Protein AF-A0A9J6DTE4-F1 (afdb_monomer)

InterPro domains:
  IPR036928 Amidase signature (AS) superfamily [G3DSA:3.90.1300.10] (2-189)
  IPR036928 Amidase signature (AS) superfamily [SSF75304] (14-181)
  IPR052739 Fatty-acid amide hydrolase 2 [PTHR43372] (2-180)

Mean predicted aligned error: 16.29 Å

Sequence (253 aa):
MLKLYYMDTEGSLYISRITSDVRKVVKKVTQYLKETHGLQPQPMQIPEMRFAVFTLFKVAAAKEPQPLSEMYRPGGFNTLVELFRLLVGAGRHTLAALVTCKMASLFRFRSEQEGEALVASLENARDRFEEKLGDNGVLVLPAATSAALFRNQDVLIFDSPDTVTLFNLFQAPATVCPVMRQLLELRSERRLRQQSTMAQEQAQPNYPPAQPPAANPSPVNNPTREPPIFSGLPGEDVEDSLDNYDRVGVYNN

pLDDT: mean 72.48, std 18.42, range [32.72, 94.06]

Secondary structure (DSSP, 8-state):
-PEEEE-SS-S-SS---S-HHHHHHHHHHHHHHHHHH---EEE---GGGGGHHHHHHHHHHHH--S-HHHHHSTT---HHHHHHHHHTT--SS-HHHHHHHHHHHHT--SSHHHHHHHHHHHHHHHHHHHHHH-TTEEEE--SSSSSPPPTTTTTTS---THHHHHHHHHT----------HHHHHHHHHHHHHHHHHHHHTTS--PPPPPPPPP----------PPPS--------SSTTSTTTTTSTTS--

Radius of gyration: 28.75 Å; Cα contacts (8 Å, |Δi|>4): 206; chains: 1; bounding box: 82×46×82 Å

Nearest PDB structures (foldseek):
  3a1i-assembly1_A-2  TM=5.924E-01  e=3.332E-03  Rhodococcus sp. N-771
  4ndz-assembly2_F  TM=4.777E-01  e=1.503E+00  Escherichia coli UMEA 3304-1

Organism: Rhipicephalus microplus (NCBI:txid6941)

Solvent-accessible surface area (backbone atoms only — not comparable to full-atom values): 15924 Å² total; per-residue (Å²): 127,74,42,35,32,34,35,72,66,56,72,51,90,87,71,62,75,56,36,72,65,52,34,50,50,53,52,50,52,48,50,49,43,27,74,76,68,68,34,68,71,39,85,51,87,56,76,65,35,62,44,18,57,62,51,49,39,33,51,48,35,54,74,40,92,70,58,64,39,38,78,78,33,86,89,43,66,61,56,69,61,49,49,54,29,40,76,73,71,69,37,94,64,57,70,67,58,43,52,50,37,52,50,36,63,69,42,46,62,94,43,70,67,61,30,51,52,49,50,54,52,48,50,53,52,38,50,55,49,50,64,72,42,44,100,47,42,45,78,48,63,61,84,54,33,61,76,89,69,61,93,75,45,56,80,79,48,74,77,67,61,20,59,58,40,37,35,63,74,59,69,49,94,80,84,90,75,94,85,75,68,66,78,56,56,58,54,49,51,52,48,51,51,53,50,52,53,55,54,52,65,73,65,56,78,86,73,78,84,81,79,82,82,82,90,79,84,86,84,83,89,87,82,90,80,84,82,75,88,86,85,87,77,90,84,83,83,86,72,74,76,64,73,70,61,75,71,70,77,80,82,85,130

Structure (mmCIF, N/CA/C/O backbone):
data_AF-A0A9J6DTE4-F1
#
_entry.id   AF-A0A9J6DTE4-F1
#
loop_
_atom_site.group_PDB
_atom_site.id
_atom_site.type_symbol
_atom_site.label_atom_id
_atom_site.label_alt_id
_atom_site.label_comp_id
_atom_site.label_asym_id
_atom_site.label_entity_id
_atom_site.label_seq_id
_atom_site.pdbx_PDB_ins_code
_atom_site.Cartn_x
_atom_site.Cartn_y
_atom_site.Cartn_z
_atom_site.occupancy
_atom_site.B_iso_or_equiv
_atom_site.auth_seq_id
_atom_site.auth_comp_id
_atom_site.auth_asym_id
_atom_site.auth_atom_id
_atom_site.pdbx_PDB_model_num
ATOM 1 N N . MET A 1 1 ? -4.659 -6.352 27.019 1.00 76.81 1 MET A N 1
ATOM 2 C CA . MET A 1 1 ? -5.916 -5.720 26.549 1.00 76.81 1 MET A CA 1
ATOM 3 C C . MET A 1 1 ? -5.726 -5.397 25.075 1.00 76.81 1 MET A C 1
ATOM 5 O O . MET A 1 1 ? -4.681 -4.849 24.744 1.00 76.81 1 MET A O 1
ATOM 9 N N . LEU A 1 2 ? -6.655 -5.803 24.207 1.00 88.62 2 LEU A N 1
ATOM 10 C CA . LEU A 1 2 ? -6.523 -5.649 22.753 1.00 88.62 2 LEU A CA 1
ATOM 11 C C . LEU A 1 2 ? -6.664 -4.169 22.357 1.00 88.62 2 LEU A C 1
ATOM 13 O O . LEU A 1 2 ? -7.608 -3.509 22.792 1.00 88.62 2 LEU A O 1
ATOM 17 N N . LYS A 1 3 ? -5.735 -3.647 21.554 1.00 91.19 3 LYS A N 1
ATOM 18 C CA . LYS A 1 3 ? -5.774 -2.279 21.021 1.00 91.19 3 LYS A CA 1
ATOM 19 C C . LYS A 1 3 ? -6.262 -2.322 19.578 1.00 91.19 3 LYS A C 1
ATOM 21 O O . LYS A 1 3 ? -5.693 -3.031 18.753 1.00 91.19 3 LYS A O 1
ATOM 26 N N . LEU A 1 4 ? -7.315 -1.569 19.276 1.00 93.25 4 LEU A N 1
ATOM 27 C CA . LEU A 1 4 ? -7.887 -1.503 17.937 1.00 93.25 4 LEU A CA 1
ATOM 28 C C . LEU A 1 4 ? -7.405 -0.235 17.236 1.00 93.25 4 LEU A C 1
ATOM 30 O O . LEU A 1 4 ? -7.739 0.871 17.653 1.00 93.25 4 LEU A O 1
ATOM 34 N N . TYR A 1 5 ? -6.669 -0.405 16.149 1.00 94.06 5 TYR A N 1
ATOM 35 C CA . TYR A 1 5 ? -6.273 0.662 15.246 1.00 94.06 5 TYR A CA 1
ATOM 36 C C . TYR A 1 5 ? -7.078 0.576 13.958 1.00 94.06 5 TYR A C 1
ATOM 38 O O . TYR A 1 5 ? -7.470 -0.508 13.525 1.00 94.06 5 TYR A O 1
ATOM 46 N N . TYR A 1 6 ? -7.325 1.715 13.323 1.00 92.94 6 TYR A N 1
ATOM 47 C CA . TYR A 1 6 ? -7.953 1.730 12.010 1.00 92.94 6 TYR A CA 1
ATOM 48 C C . TYR A 1 6 ? -7.369 2.799 11.101 1.00 92.94 6 TYR A C 1
ATOM 50 O O . TYR A 1 6 ? -6.890 3.837 11.560 1.00 92.94 6 TYR A O 1
ATOM 58 N N . MET A 1 7 ? -7.456 2.537 9.803 1.00 90.12 7 MET A N 1
ATOM 59 C CA . MET A 1 7 ? -7.061 3.461 8.755 1.00 90.12 7 MET A CA 1
ATOM 60 C C . MET A 1 7 ? -8.079 3.380 7.617 1.00 90.12 7 MET A C 1
ATOM 62 O O . MET A 1 7 ? -8.325 2.310 7.069 1.00 90.12 7 MET A O 1
ATOM 66 N N . ASP A 1 8 ? -8.709 4.503 7.280 1.00 83.81 8 ASP A N 1
ATOM 67 C CA . ASP A 1 8 ? -9.713 4.602 6.212 1.00 83.81 8 ASP A CA 1
ATOM 68 C C . ASP A 1 8 ? -9.165 5.268 4.939 1.00 83.81 8 ASP A C 1
ATOM 70 O O . ASP A 1 8 ? -9.829 5.278 3.902 1.00 83.81 8 ASP A O 1
ATOM 74 N N . THR A 1 9 ? -7.947 5.805 4.996 1.00 78.50 9 THR A N 1
ATOM 75 C CA . THR A 1 9 ? -7.284 6.476 3.879 1.00 78.50 9 THR A CA 1
ATOM 76 C C . THR A 1 9 ? -5.833 6.029 3.763 1.00 78.50 9 THR A C 1
ATOM 78 O O . THR A 1 9 ? -5.156 5.804 4.758 1.00 78.50 9 THR A O 1
ATOM 81 N N . GLU A 1 10 ? -5.320 5.949 2.539 1.00 71.56 10 GLU A N 1
ATOM 82 C CA . GLU A 1 10 ? -3.899 5.677 2.275 1.00 71.56 10 GLU A CA 1
ATOM 83 C C . GLU A 1 10 ? -2.986 6.868 2.633 1.00 71.56 10 GLU A C 1
ATOM 85 O O . GLU A 1 10 ? -1.769 6.770 2.532 1.00 71.56 10 GLU A O 1
ATOM 90 N N . GLY A 1 11 ? -3.566 8.008 3.034 1.00 68.50 11 GLY A N 1
ATOM 91 C CA . GLY A 1 11 ? -2.860 9.255 3.328 1.00 68.50 11 GLY A CA 1
ATOM 92 C C . GLY A 1 11 ? -2.652 10.174 2.117 1.00 68.50 11 GLY A C 1
ATOM 93 O O . GLY A 1 11 ? -2.020 11.217 2.263 1.00 68.50 11 GLY A O 1
ATOM 94 N N . SER A 1 12 ? -3.159 9.828 0.927 1.00 64.56 12 SER A N 1
ATOM 95 C CA . SER A 1 12 ? -3.101 10.688 -0.269 1.00 64.56 12 SER A CA 1
ATOM 96 C C . SER A 1 12 ? -3.996 11.928 -0.117 1.00 64.56 12 SER A C 1
ATOM 98 O O . SER A 1 12 ? -5.198 11.800 0.102 1.00 64.56 12 SER A O 1
ATOM 100 N N . LEU A 1 13 ? -3.410 13.128 -0.244 1.00 51.25 13 LEU A N 1
ATOM 101 C CA . LEU A 1 13 ? -4.120 14.413 -0.094 1.00 51.25 13 LEU A CA 1
ATOM 102 C C . LEU A 1 13 ? -4.861 14.867 -1.362 1.00 51.25 13 LEU A C 1
ATOM 104 O O . LEU A 1 13 ? -5.839 15.596 -1.256 1.00 51.25 13 LEU A O 1
ATOM 108 N N . TYR A 1 14 ? -4.396 14.464 -2.548 1.00 50.31 14 TYR A N 1
ATOM 109 C CA . TYR A 1 14 ? -4.871 15.029 -3.820 1.00 50.31 14 TYR A CA 1
ATOM 110 C C . TYR A 1 14 ? -5.741 14.064 -4.624 1.00 50.31 14 TYR A C 1
ATOM 112 O O . TYR A 1 14 ? -6.696 14.478 -5.269 1.00 50.31 14 TYR A O 1
ATOM 120 N N . ILE A 1 15 ? -5.420 12.770 -4.592 1.00 56.34 15 ILE A N 1
ATOM 121 C CA . ILE A 1 15 ? -6.150 11.737 -5.328 1.00 56.34 15 ILE A CA 1
ATOM 122 C C . ILE A 1 15 ? -6.178 10.515 -4.420 1.00 56.34 15 ILE A C 1
ATOM 124 O O . ILE A 1 15 ? -5.258 9.698 -4.464 1.00 56.34 15 ILE A O 1
ATOM 128 N N . SER A 1 16 ? -7.175 10.427 -3.537 1.00 63.59 16 SER A N 1
ATOM 129 C CA . SER A 1 16 ? -7.423 9.168 -2.837 1.00 63.59 16 SER A CA 1
ATOM 130 C C . SER A 1 16 ? -8.268 8.273 -3.731 1.00 63.59 16 SER A C 1
ATOM 132 O O . SER A 1 16 ? -9.372 8.659 -4.115 1.00 63.59 16 SER A O 1
ATOM 134 N N . ARG A 1 17 ? -7.752 7.087 -4.067 1.00 72.38 17 ARG A N 1
ATOM 135 C CA . ARG A 1 17 ? -8.486 6.127 -4.915 1.00 72.38 17 ARG A CA 1
ATOM 136 C C . ARG A 1 17 ? -9.517 5.323 -4.135 1.00 72.38 17 ARG A C 1
ATOM 138 O O . ARG A 1 17 ? -10.404 4.714 -4.724 1.00 72.38 17 ARG A O 1
ATOM 145 N N . ILE A 1 18 ? -9.439 5.368 -2.805 1.00 80.81 18 ILE A N 1
ATOM 146 C CA . ILE A 1 18 ? -10.397 4.702 -1.930 1.00 80.81 18 ILE A CA 1
ATOM 147 C C . ILE A 1 18 ? -11.772 5.345 -2.129 1.00 80.81 18 ILE A C 1
ATOM 149 O O . ILE A 1 18 ? -11.953 6.558 -2.001 1.00 80.81 18 ILE A O 1
ATOM 153 N N . THR A 1 19 ? -12.765 4.525 -2.443 1.00 82.06 19 THR A N 1
ATOM 154 C CA . THR A 1 19 ? -14.152 4.961 -2.608 1.00 82.06 19 THR A CA 1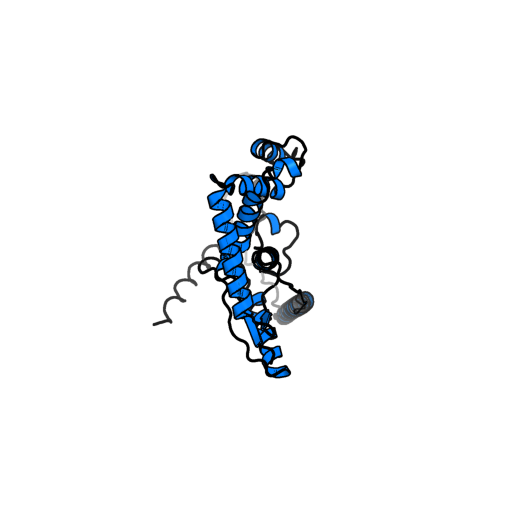
ATOM 155 C C . THR A 1 19 ? -14.783 5.313 -1.258 1.00 82.06 19 THR A C 1
ATOM 157 O O . THR A 1 19 ? -14.407 4.799 -0.199 1.00 82.06 19 THR A O 1
ATOM 160 N N . SER A 1 20 ? -15.765 6.218 -1.267 1.00 82.62 20 SER A N 1
ATOM 161 C CA . SER A 1 20 ? -16.468 6.620 -0.041 1.00 82.62 20 SER A CA 1
ATOM 162 C C . SER A 1 20 ? -17.194 5.447 0.623 1.00 82.62 20 SER A C 1
ATOM 164 O O . SER A 1 20 ? -17.286 5.406 1.848 1.00 82.62 20 SER A O 1
ATOM 166 N N . ASP A 1 21 ? -17.642 4.469 -0.159 1.00 83.25 21 ASP A N 1
ATOM 167 C CA . ASP A 1 21 ? -18.316 3.276 0.347 1.00 83.25 21 ASP A CA 1
ATOM 168 C C . ASP A 1 21 ? -17.366 2.363 1.116 1.00 83.25 21 ASP A C 1
ATOM 170 O O . ASP A 1 21 ? -17.689 1.942 2.226 1.00 83.25 21 ASP A O 1
ATOM 174 N N . VAL A 1 22 ? -16.152 2.147 0.605 1.00 85.88 22 VAL A N 1
ATOM 175 C CA . VAL A 1 22 ? -15.115 1.398 1.326 1.00 85.88 22 VAL A CA 1
ATOM 176 C C . VAL A 1 22 ? -14.766 2.088 2.651 1.00 85.88 22 VAL A C 1
ATOM 178 O O . VAL A 1 22 ? -14.705 1.428 3.691 1.00 85.88 22 VAL A O 1
ATOM 181 N N . ARG A 1 23 ? -14.647 3.425 2.666 1.00 88.12 23 ARG A N 1
ATOM 182 C CA . ARG A 1 23 ? -14.445 4.189 3.914 1.00 88.12 23 ARG A CA 1
ATOM 183 C C . ARG A 1 23 ? -15.576 3.984 4.920 1.00 88.12 23 ARG A C 1
ATOM 185 O O . ARG A 1 23 ? -15.318 3.796 6.109 1.00 88.12 23 ARG A O 1
ATOM 192 N N . LYS A 1 24 ? -16.832 4.014 4.463 1.00 88.19 24 LYS A N 1
ATOM 193 C CA . LYS A 1 24 ? -18.005 3.777 5.322 1.00 88.19 24 LYS A CA 1
ATOM 194 C C . LYS A 1 24 ? -17.985 2.370 5.914 1.00 88.19 24 LYS A C 1
ATOM 196 O O . LYS A 1 24 ? -18.310 2.210 7.087 1.00 88.19 24 LYS A O 1
ATOM 201 N N . VAL A 1 25 ? -17.580 1.365 5.138 1.00 88.50 25 VAL A N 1
ATOM 202 C CA . VAL A 1 25 ? -17.477 -0.023 5.612 1.00 88.50 25 VAL A CA 1
ATOM 203 C C . VAL A 1 25 ? -16.439 -0.151 6.721 1.00 88.50 25 VAL A C 1
ATOM 205 O O . VAL A 1 25 ? -16.760 -0.707 7.768 1.00 88.50 25 VAL A O 1
ATOM 208 N N . VAL A 1 26 ? -15.239 0.414 6.546 1.00 90.56 26 VAL A N 1
ATOM 209 C CA . VAL A 1 26 ? -14.200 0.403 7.593 1.00 90.56 26 VAL A CA 1
ATOM 210 C C . VAL A 1 26 ? -14.729 1.041 8.880 1.00 90.56 26 VAL A C 1
ATOM 212 O O . VAL A 1 26 ? -14.620 0.444 9.948 1.00 90.56 26 VAL A O 1
ATOM 215 N N . LYS A 1 27 ? -15.396 2.198 8.776 1.00 90.88 27 LYS A N 1
ATOM 216 C CA . LYS A 1 27 ? -16.024 2.875 9.926 1.00 90.88 27 LYS A CA 1
ATOM 217 C C . LYS A 1 27 ? -17.131 2.045 10.580 1.00 90.88 27 LYS A C 1
ATOM 219 O O . LYS A 1 27 ? -17.249 2.030 11.800 1.00 90.88 27 LYS A O 1
ATOM 224 N N . LYS A 1 28 ?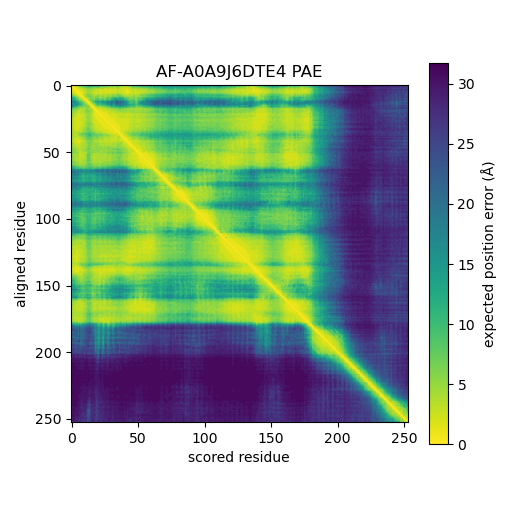 -17.936 1.329 9.792 1.00 91.00 28 LYS A N 1
ATOM 225 C CA . LYS A 1 28 ? -18.989 0.443 10.309 1.00 91.00 28 LYS A CA 1
ATOM 226 C C . LYS A 1 28 ? -18.398 -0.731 11.092 1.00 91.00 28 LYS A C 1
ATOM 228 O O . LYS A 1 28 ? -18.909 -1.072 12.153 1.00 91.00 28 LYS A O 1
ATOM 233 N N . VAL A 1 29 ? -17.313 -1.324 10.593 1.00 91.44 29 VAL A N 1
ATOM 234 C CA . VAL A 1 29 ? -16.608 -2.426 11.265 1.00 91.44 29 VAL A CA 1
ATOM 235 C C . VAL A 1 29 ? -15.985 -1.953 12.577 1.00 91.44 29 VAL A C 1
ATOM 237 O O . VAL A 1 29 ? -16.154 -2.607 13.603 1.00 91.44 29 VAL A O 1
ATOM 240 N N . THR A 1 30 ? -15.307 -0.805 12.578 1.00 92.56 30 THR A N 1
ATOM 241 C CA . THR A 1 30 ? -14.678 -0.276 13.798 1.00 92.56 30 THR A CA 1
ATOM 242 C C . THR A 1 30 ? -15.711 0.123 14.846 1.00 92.56 30 THR A C 1
ATOM 244 O O . THR A 1 30 ? -15.508 -0.150 16.029 1.00 92.56 30 THR A O 1
ATOM 247 N N . GLN A 1 31 ? -16.847 0.685 14.424 1.00 92.12 31 GLN A N 1
ATOM 248 C CA . GLN A 1 31 ? -17.969 0.981 15.312 1.00 92.12 31 GLN A CA 1
ATOM 249 C C . GLN A 1 31 ? -18.574 -0.297 15.911 1.00 92.12 31 GLN A C 1
ATOM 251 O O . GLN A 1 31 ? -18.783 -0.364 17.120 1.00 92.12 31 GLN A O 1
ATOM 256 N N . TYR A 1 32 ? -18.778 -1.338 15.101 1.00 92.06 32 TYR A N 1
ATOM 257 C CA . TYR A 1 32 ? -19.285 -2.626 15.579 1.00 92.06 32 TYR A CA 1
ATOM 258 C C . TYR A 1 32 ? -18.360 -3.267 16.625 1.00 92.06 32 TYR A C 1
ATOM 260 O O . TYR A 1 32 ? -18.826 -3.761 17.652 1.00 92.06 32 TYR A O 1
ATOM 268 N N . LEU A 1 33 ? -17.042 -3.223 16.399 1.00 91.25 33 LEU A N 1
ATOM 269 C CA . LEU A 1 33 ? -16.050 -3.728 17.353 1.00 91.25 33 LEU A CA 1
ATOM 270 C C . LEU A 1 33 ? -16.035 -2.919 18.658 1.00 91.25 33 LEU A C 1
ATOM 272 O O . LEU A 1 33 ? -15.852 -3.492 19.734 1.00 91.25 33 LEU A O 1
ATOM 276 N N . LYS A 1 34 ? -16.272 -1.606 18.577 1.00 92.44 34 LYS A N 1
ATOM 277 C CA . LYS A 1 34 ? -16.406 -0.738 19.749 1.00 92.44 34 LYS A CA 1
ATOM 278 C C . LYS A 1 34 ? -17.634 -1.085 20.583 1.00 92.44 34 LYS A C 1
ATOM 280 O O . LYS A 1 34 ? -17.518 -1.218 21.796 1.00 92.44 34 LYS A O 1
ATOM 285 N N . GLU A 1 35 ? -18.790 -1.241 19.948 1.00 93.19 35 GLU A N 1
ATOM 286 C CA . GLU A 1 35 ? -20.058 -1.522 20.632 1.00 93.19 35 GLU A CA 1
ATOM 287 C C . GLU A 1 35 ? -20.108 -2.942 21.207 1.00 93.19 35 GLU A C 1
ATOM 289 O O . GLU A 1 35 ? -20.549 -3.137 22.335 1.00 93.19 35 GLU A O 1
ATOM 294 N N . THR A 1 36 ? -19.616 -3.930 20.456 1.00 92.38 36 THR A N 1
ATOM 295 C CA . THR A 1 36 ? -19.733 -5.351 20.824 1.00 92.38 36 THR A CA 1
ATOM 296 C C . THR A 1 36 ? -18.651 -5.793 21.807 1.00 92.38 36 THR A C 1
ATOM 298 O O . THR A 1 36 ? -18.916 -6.587 22.707 1.00 92.38 36 THR A O 1
ATOM 301 N N . HIS A 1 37 ? -17.422 -5.294 21.642 1.00 89.75 37 HIS A N 1
ATOM 302 C CA . HIS A 1 37 ? -16.260 -5.744 22.416 1.00 89.75 37 HIS A CA 1
ATOM 303 C C . HIS A 1 37 ? -15.655 -4.653 23.310 1.00 89.75 37 HIS A C 1
ATOM 305 O O . HIS A 1 37 ? -14.657 -4.906 23.982 1.00 89.75 37 HIS A O 1
ATOM 311 N N . GLY A 1 38 ? -16.218 -3.439 23.322 1.00 88.75 38 GLY A N 1
ATOM 312 C CA . GLY A 1 38 ? -15.712 -2.326 24.133 1.00 88.75 38 GLY A CA 1
ATOM 313 C C . GLY A 1 38 ? -14.338 -1.804 23.696 1.00 88.75 38 GLY A C 1
ATOM 314 O O . GLY A 1 38 ? -13.687 -1.080 24.450 1.00 88.75 38 GLY A O 1
ATOM 315 N N . LEU A 1 39 ? -13.866 -2.178 22.502 1.00 90.75 39 LEU A N 1
ATOM 316 C CA . LEU A 1 39 ? -12.556 -1.778 21.990 1.00 90.75 39 LEU A CA 1
ATOM 317 C C . LEU A 1 39 ? -12.599 -0.317 21.551 1.00 90.75 39 LEU A C 1
ATOM 319 O O . LEU A 1 39 ? -13.426 0.054 20.726 1.00 90.75 39 LEU A O 1
ATOM 323 N N . GLN A 1 40 ? -11.696 0.520 22.059 1.00 90.19 40 GLN A N 1
ATOM 324 C CA . GLN A 1 40 ? -11.616 1.914 21.621 1.00 90.19 40 GLN A CA 1
ATOM 325 C C . GLN A 1 40 ? -10.817 2.007 20.312 1.00 90.19 40 GLN A C 1
ATOM 327 O O . GLN A 1 40 ? -9.613 1.744 20.336 1.00 90.19 40 GLN A O 1
ATOM 332 N N . PRO A 1 41 ? -11.448 2.366 19.176 1.00 91.69 41 PRO A N 1
ATOM 333 C CA . PRO A 1 41 ? -10.760 2.464 17.898 1.00 91.69 41 PRO A CA 1
ATOM 334 C C . PRO A 1 41 ? -9.883 3.720 17.860 1.00 91.69 41 PRO A C 1
ATOM 336 O O . PRO A 1 41 ? -10.366 4.833 18.068 1.00 91.69 41 PRO A O 1
ATOM 339 N N . GLN A 1 42 ? -8.600 3.550 17.552 1.00 91.94 42 GLN A N 1
ATOM 340 C CA . GLN A 1 42 ? -7.637 4.640 17.414 1.00 91.94 42 GLN A CA 1
ATOM 341 C C . GLN A 1 42 ? -7.243 4.830 15.942 1.00 91.94 42 GLN A C 1
ATOM 343 O O . GLN A 1 42 ? -6.831 3.865 15.294 1.00 91.94 42 GLN A O 1
ATOM 348 N N . PRO A 1 43 ? -7.347 6.048 15.383 1.00 90.81 43 PRO A N 1
ATOM 349 C CA . PRO A 1 43 ? -6.888 6.297 14.025 1.00 90.81 43 PRO A CA 1
ATOM 350 C C . PRO A 1 43 ? -5.364 6.153 13.953 1.00 90.81 43 PRO A C 1
ATOM 352 O O . PRO A 1 43 ? -4.627 6.711 14.768 1.00 90.81 43 PRO A O 1
ATOM 355 N N . MET A 1 44 ? -4.884 5.417 12.957 1.00 89.88 44 MET A N 1
ATOM 356 C CA . MET A 1 44 ? -3.464 5.229 12.686 1.00 89.88 44 MET A CA 1
ATOM 357 C C . MET A 1 44 ? -3.171 5.651 11.254 1.00 89.88 44 MET A C 1
ATOM 359 O O . MET A 1 44 ? -3.841 5.217 10.327 1.00 89.88 44 MET A O 1
ATOM 363 N N . GLN A 1 45 ? -2.159 6.497 11.082 1.00 87.56 45 GLN A N 1
ATOM 364 C CA . GLN A 1 45 ? -1.625 6.841 9.770 1.00 87.56 45 GLN A CA 1
ATOM 365 C C . GLN A 1 45 ? -0.256 6.200 9.596 1.00 87.56 45 GLN A C 1
ATOM 367 O O . GLN A 1 45 ? 0.552 6.200 10.533 1.00 87.56 45 GLN A O 1
ATOM 372 N N . ILE A 1 46 ? -0.024 5.678 8.395 1.00 87.00 46 ILE A N 1
ATOM 373 C CA . ILE A 1 46 ? 1.243 5.091 7.970 1.00 87.00 46 ILE A CA 1
ATOM 374 C C . ILE A 1 46 ? 1.641 5.811 6.678 1.00 87.00 46 ILE A C 1
ATOM 376 O O . ILE A 1 46 ? 1.085 5.508 5.622 1.00 87.00 46 ILE A O 1
ATOM 380 N N . PRO A 1 47 ? 2.524 6.822 6.739 1.00 84.75 47 PRO A N 1
ATOM 381 C CA . PRO A 1 47 ? 2.849 7.642 5.572 1.00 84.75 47 PRO A CA 1
ATOM 382 C C . PRO A 1 47 ? 3.479 6.833 4.430 1.00 84.75 47 PRO A C 1
ATOM 384 O O . PRO A 1 47 ? 3.296 7.178 3.263 1.00 84.75 47 PRO A O 1
ATOM 387 N N . GLU A 1 48 ? 4.158 5.732 4.753 1.00 85.69 48 GLU A N 1
ATOM 388 C CA . GLU A 1 48 ? 4.776 4.809 3.800 1.00 85.69 48 GLU A CA 1
ATOM 389 C C . GLU A 1 48 ? 3.743 4.109 2.899 1.00 85.69 48 GLU A C 1
ATOM 391 O O . GLU A 1 48 ? 4.076 3.691 1.790 1.00 85.69 48 GLU A O 1
ATOM 396 N N . MET A 1 49 ? 2.472 4.066 3.321 1.00 85.06 49 MET A N 1
ATOM 397 C CA . MET A 1 49 ? 1.367 3.509 2.539 1.00 85.06 49 MET A CA 1
ATOM 398 C C . MET A 1 49 ? 1.180 4.228 1.198 1.00 85.06 49 MET A C 1
ATOM 400 O O . MET A 1 49 ? 0.909 3.591 0.189 1.00 85.06 49 MET A O 1
ATOM 404 N N . ARG A 1 50 ? 1.392 5.550 1.159 1.00 82.38 50 ARG A N 1
ATOM 405 C CA . ARG A 1 50 ? 1.148 6.396 -0.028 1.00 82.38 50 ARG A CA 1
ATOM 406 C C . ARG A 1 50 ? 1.997 6.029 -1.240 1.00 82.38 50 ARG A C 1
ATOM 408 O O . ARG A 1 50 ? 1.663 6.405 -2.359 1.00 82.38 50 ARG A O 1
ATOM 415 N N . PHE A 1 51 ? 3.137 5.393 -0.999 1.00 82.19 51 PHE A N 1
ATOM 416 C CA . PHE A 1 51 ? 4.113 5.060 -2.027 1.00 82.19 51 PHE A CA 1
ATOM 417 C C . PHE A 1 51 ? 4.484 3.579 -1.978 1.00 82.19 51 PHE A C 1
ATOM 419 O O . PHE A 1 51 ? 5.530 3.208 -2.503 1.00 82.19 51 PHE A O 1
ATOM 426 N N . ALA A 1 52 ? 3.656 2.732 -1.359 1.00 86.50 52 ALA A N 1
ATOM 427 C CA . ALA A 1 52 ? 3.980 1.333 -1.112 1.00 86.50 52 ALA A CA 1
ATOM 428 C C . ALA A 1 52 ? 4.315 0.579 -2.408 1.00 86.50 52 ALA A C 1
ATOM 430 O O . ALA A 1 52 ? 5.348 -0.088 -2.471 1.00 86.50 52 ALA A O 1
ATOM 431 N N . VAL A 1 53 ? 3.528 0.751 -3.477 1.00 84.19 53 VAL A N 1
ATOM 432 C CA . VAL A 1 53 ? 3.813 0.134 -4.787 1.00 84.19 53 VAL A CA 1
ATOM 433 C C . VAL A 1 53 ? 5.129 0.623 -5.394 1.00 84.19 53 VAL A C 1
ATOM 435 O O . VAL A 1 53 ? 5.906 -0.173 -5.922 1.00 84.19 53 VAL A O 1
ATOM 438 N N . PHE A 1 54 ? 5.430 1.917 -5.293 1.00 84.06 54 PHE A N 1
ATOM 439 C CA . PHE A 1 54 ? 6.698 2.457 -5.789 1.00 84.06 54 PHE A CA 1
ATOM 440 C C . PHE A 1 54 ? 7.892 1.954 -4.975 1.00 84.06 54 PHE A C 1
ATOM 442 O O . PHE A 1 54 ? 8.922 1.590 -5.543 1.00 84.06 54 PHE A O 1
ATOM 449 N N . THR A 1 55 ? 7.744 1.892 -3.653 1.00 86.44 55 THR A N 1
ATOM 450 C CA . THR A 1 55 ? 8.741 1.327 -2.745 1.00 86.44 55 THR A CA 1
ATOM 451 C C . THR A 1 55 ? 8.973 -0.148 -3.048 1.00 86.44 55 THR A C 1
ATOM 453 O O . THR A 1 55 ? 10.124 -0.569 -3.075 1.00 86.44 55 THR A O 1
ATOM 456 N N . LEU A 1 56 ? 7.931 -0.916 -3.385 1.00 87.19 56 LEU A N 1
ATOM 457 C CA . LEU A 1 56 ? 8.075 -2.309 -3.808 1.00 87.19 56 LEU A CA 1
ATOM 458 C C . LEU A 1 56 ? 8.942 -2.445 -5.055 1.00 87.19 56 LEU A C 1
ATOM 460 O O . LEU A 1 56 ? 9.884 -3.234 -5.047 1.00 87.19 56 LEU A O 1
ATOM 464 N N . PHE A 1 57 ? 8.676 -1.660 -6.100 1.00 83.88 57 PHE A N 1
ATOM 465 C CA . PHE A 1 57 ? 9.502 -1.704 -7.309 1.00 83.88 57 PHE A CA 1
ATOM 466 C C . PHE A 1 57 ? 10.951 -1.310 -7.042 1.00 83.88 57 PHE A C 1
ATOM 468 O O . PHE A 1 57 ? 11.860 -1.929 -7.591 1.00 83.88 57 PHE A O 1
ATOM 475 N N . LYS A 1 58 ? 11.177 -0.319 -6.178 1.00 84.75 58 LYS A N 1
ATOM 476 C CA . LYS A 1 58 ? 12.527 0.078 -5.782 1.00 84.75 58 LYS A CA 1
ATOM 477 C C . LYS A 1 58 ? 13.234 -1.012 -4.975 1.00 84.75 58 LYS A C 1
ATOM 479 O O . LYS A 1 58 ? 14.367 -1.346 -5.287 1.00 84.75 58 LYS A O 1
ATOM 484 N N . VAL A 1 59 ? 12.578 -1.614 -3.985 1.00 85.81 59 VAL A N 1
ATOM 485 C CA . VAL A 1 59 ? 13.160 -2.708 -3.187 1.00 85.81 59 VAL A CA 1
ATOM 486 C C . VAL A 1 59 ? 13.465 -3.922 -4.062 1.00 85.81 59 VAL A C 1
ATOM 488 O O . VAL A 1 59 ? 14.540 -4.501 -3.928 1.00 85.81 59 VAL A O 1
ATOM 491 N N . ALA A 1 60 ? 12.573 -4.272 -4.992 1.00 82.69 60 ALA A N 1
ATOM 492 C CA . ALA A 1 60 ? 12.835 -5.317 -5.978 1.00 82.69 60 ALA A CA 1
ATOM 493 C C . ALA A 1 60 ? 14.064 -4.973 -6.833 1.00 82.69 60 ALA A C 1
ATOM 495 O O . ALA A 1 60 ? 14.955 -5.799 -6.976 1.00 82.69 60 ALA A O 1
ATOM 496 N N . ALA A 1 61 ? 14.176 -3.731 -7.314 1.00 80.88 61 ALA A N 1
ATOM 497 C CA . ALA A 1 61 ? 15.330 -3.281 -8.091 1.00 80.88 61 ALA A CA 1
ATOM 498 C C . ALA A 1 61 ? 16.648 -3.220 -7.291 1.00 80.88 61 ALA A C 1
ATOM 500 O O . ALA A 1 61 ? 17.713 -3.295 -7.897 1.00 80.88 61 ALA A O 1
ATOM 501 N N . ALA A 1 62 ? 16.593 -3.065 -5.963 1.00 80.88 62 ALA A N 1
ATOM 502 C CA . ALA A 1 62 ? 17.768 -3.126 -5.090 1.00 80.88 62 ALA A CA 1
ATOM 503 C C . ALA A 1 62 ? 18.202 -4.568 -4.787 1.00 80.88 62 ALA A C 1
ATOM 505 O O . ALA A 1 62 ? 19.394 -4.842 -4.719 1.00 80.88 62 ALA A O 1
ATOM 506 N N . LYS A 1 63 ? 17.244 -5.484 -4.586 1.00 76.00 63 LYS A N 1
ATOM 5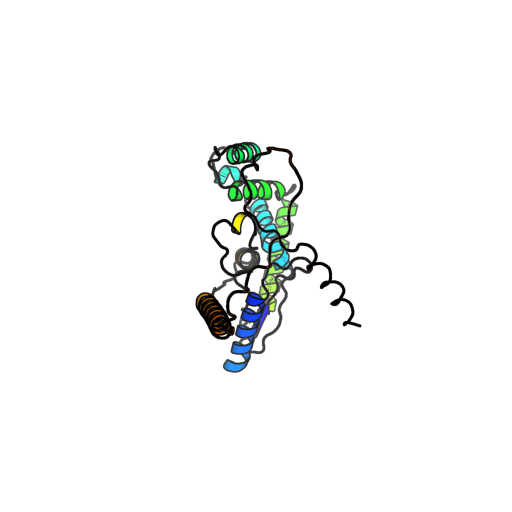07 C CA . LYS A 1 63 ? 17.520 -6.879 -4.204 1.00 76.00 63 LYS A CA 1
ATOM 508 C C . LYS A 1 63 ? 17.780 -7.795 -5.399 1.00 76.00 63 LYS A C 1
ATOM 510 O O . LYS A 1 63 ? 18.494 -8.784 -5.254 1.00 76.00 63 LYS A O 1
ATOM 515 N N . GLU A 1 64 ? 17.207 -7.493 -6.562 1.00 73.81 64 GLU A N 1
ATOM 516 C CA . GLU A 1 64 ? 17.337 -8.316 -7.762 1.00 73.81 64 GLU A CA 1
ATOM 517 C C . GLU A 1 64 ? 18.274 -7.667 -8.791 1.00 73.81 64 GLU A C 1
ATOM 519 O O . GLU A 1 64 ? 17.954 -6.624 -9.370 1.00 73.81 64 GLU A O 1
ATOM 524 N N . PRO A 1 65 ? 19.429 -8.289 -9.0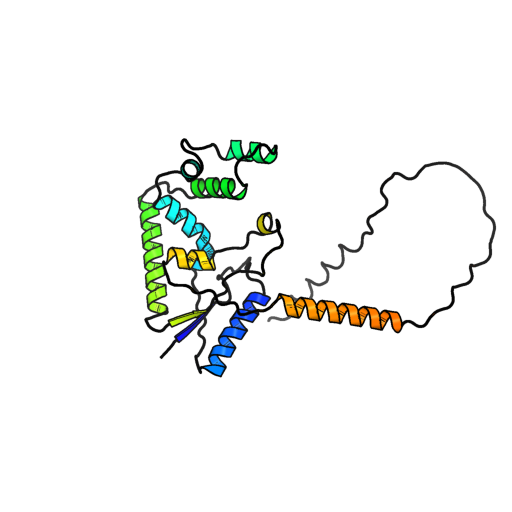90 1.00 64.88 65 PRO A N 1
ATOM 525 C CA . PRO A 1 65 ? 20.356 -7.749 -10.079 1.00 64.88 65 PRO A CA 1
ATOM 526 C C . PRO A 1 65 ? 19.817 -7.896 -11.510 1.00 64.88 65 PRO A C 1
ATOM 528 O O . PRO A 1 65 ? 20.116 -7.063 -12.376 1.00 64.88 65 PRO A O 1
ATOM 531 N N . GLN A 1 66 ? 18.993 -8.916 -11.767 1.00 70.81 66 GLN A N 1
ATOM 532 C CA . GLN A 1 66 ? 18.456 -9.203 -13.094 1.00 70.81 66 GLN A CA 1
ATOM 533 C C . GLN A 1 66 ? 17.311 -8.250 -13.463 1.00 70.81 66 GLN A C 1
ATOM 535 O 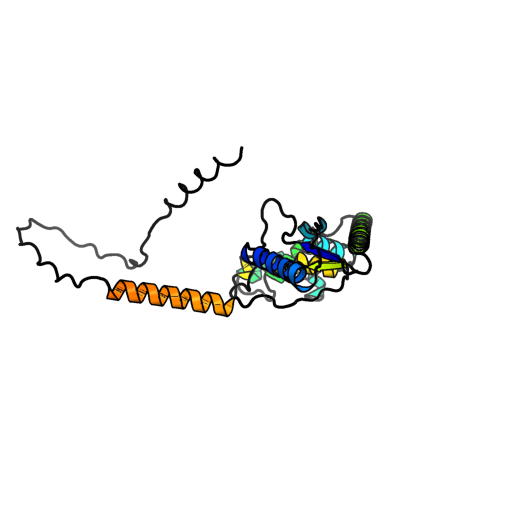O . GLN A 1 66 ? 16.477 -7.905 -12.627 1.00 70.81 66 GLN A O 1
ATOM 540 N N . PRO A 1 67 ? 17.248 -7.773 -14.714 1.00 71.44 67 PRO A N 1
ATOM 541 C CA . PRO A 1 67 ? 16.106 -7.002 -15.177 1.00 71.44 67 PRO A CA 1
ATOM 542 C C . PRO A 1 67 ? 14.865 -7.902 -15.268 1.00 71.44 67 PRO A C 1
ATOM 544 O O . PRO A 1 67 ? 14.940 -9.027 -15.755 1.00 71.44 67 PRO A O 1
ATOM 547 N N . LEU A 1 68 ? 13.690 -7.379 -14.895 1.00 74.50 68 LEU A N 1
ATOM 548 C CA . LEU A 1 68 ? 12.426 -8.131 -14.975 1.00 74.50 68 LEU A CA 1
ATOM 549 C C . LEU A 1 68 ? 12.165 -8.735 -16.367 1.00 74.50 68 LEU A C 1
ATOM 551 O O . LEU A 1 68 ? 11.497 -9.756 -16.482 1.00 74.50 68 LEU A O 1
ATOM 555 N N . SER A 1 69 ? 12.680 -8.126 -17.440 1.00 73.69 69 SER A N 1
ATOM 556 C CA . SER A 1 69 ? 12.557 -8.657 -18.803 1.00 73.69 69 SER A CA 1
ATOM 557 C C . SER A 1 69 ? 13.225 -10.025 -18.984 1.00 73.69 69 SER A C 1
ATOM 559 O O . SER A 1 69 ? 12.727 -10.828 -19.771 1.00 73.69 69 SER A O 1
ATOM 561 N N . GLU A 1 70 ? 14.305 -10.310 -18.253 1.00 78.31 70 GLU A N 1
ATOM 562 C CA . GLU A 1 70 ? 14.977 -11.615 -18.265 1.00 78.31 70 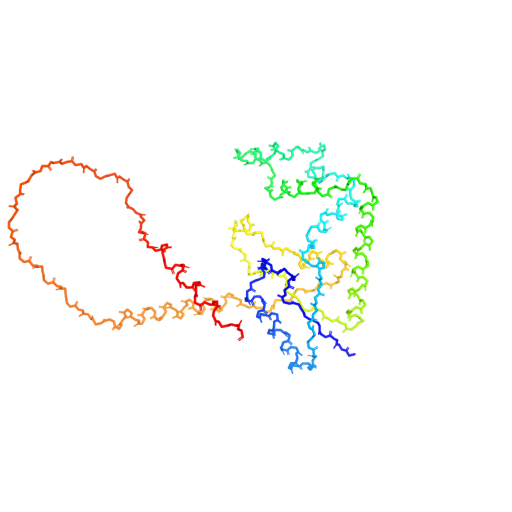GLU A CA 1
ATOM 563 C C . GLU A 1 70 ? 14.175 -12.685 -17.517 1.00 78.31 70 GLU A C 1
ATOM 565 O O . GLU A 1 70 ? 14.176 -13.843 -17.931 1.00 78.31 70 GLU A O 1
ATOM 570 N N . MET A 1 71 ? 13.403 -12.300 -16.493 1.00 74.88 71 MET A N 1
ATOM 571 C CA . MET A 1 71 ? 12.490 -13.222 -15.803 1.00 74.88 71 MET A CA 1
ATOM 572 C C . MET A 1 71 ? 11.345 -13.690 -16.708 1.00 74.88 71 MET A C 1
ATOM 574 O O . MET A 1 71 ? 10.925 -14.843 -16.645 1.00 74.88 71 MET A O 1
ATOM 578 N N . TYR A 1 72 ? 10.832 -12.806 -17.566 1.00 75.56 72 TYR A N 1
ATOM 579 C CA . TYR A 1 72 ? 9.753 -13.137 -18.504 1.00 75.56 72 TYR A CA 1
ATOM 580 C C . TYR A 1 72 ? 10.241 -13.890 -19.747 1.00 75.56 72 TYR A C 1
ATOM 582 O O . TYR A 1 72 ? 9.463 -14.613 -20.375 1.00 75.56 72 TYR A O 1
ATOM 590 N N . ARG A 1 73 ? 11.504 -13.700 -20.144 1.00 76.69 73 ARG A N 1
ATOM 591 C CA . ARG A 1 73 ? 12.109 -14.394 -21.281 1.00 76.69 73 ARG A CA 1
ATOM 592 C C . ARG A 1 73 ? 13.621 -14.540 -21.074 1.00 76.69 73 ARG A C 1
ATOM 594 O O . ARG A 1 73 ? 14.302 -13.518 -20.999 1.00 76.69 73 ARG A O 1
ATOM 601 N N . PRO A 1 74 ? 14.169 -15.768 -21.117 1.00 72.50 74 PRO A N 1
ATOM 602 C CA . PRO A 1 74 ? 15.615 -15.978 -21.112 1.00 72.50 74 PRO A CA 1
ATOM 603 C C . PRO A 1 74 ? 16.280 -15.209 -22.265 1.00 72.50 74 PRO A C 1
ATOM 605 O O . PRO A 1 74 ? 15.870 -15.356 -23.418 1.00 72.50 74 PRO A O 1
ATOM 608 N N . GLY A 1 75 ? 17.274 -14.372 -21.956 1.00 71.81 75 GLY A N 1
ATOM 609 C CA . GLY A 1 75 ? 17.925 -13.466 -22.918 1.00 71.81 75 GLY A CA 1
ATOM 610 C C . GLY A 1 75 ? 17.293 -12.071 -23.023 1.00 71.81 75 GLY A C 1
ATOM 611 O O . GLY A 1 75 ? 17.772 -11.240 -23.794 1.00 71.81 75 GLY A O 1
ATOM 612 N N . GLY A 1 76 ? 16.242 -11.803 -22.244 1.00 75.62 76 GLY A N 1
ATOM 613 C CA . GLY A 1 76 ? 15.575 -10.510 -22.175 1.00 75.62 76 GLY A CA 1
ATOM 614 C C . GLY A 1 76 ? 14.808 -10.147 -23.449 1.00 75.62 76 GLY A C 1
ATOM 615 O O . GLY A 1 76 ? 14.790 -10.855 -24.458 1.00 75.62 76 GLY A O 1
ATOM 616 N N . PHE A 1 77 ? 14.122 -9.010 -23.407 1.00 79.62 77 PHE A N 1
ATOM 617 C CA . PHE A 1 77 ? 13.518 -8.399 -24.586 1.00 79.62 77 PHE A CA 1
ATOM 618 C C . PHE A 1 77 ? 13.515 -6.882 -24.445 1.00 79.62 77 PHE A C 1
ATOM 620 O O . PHE A 1 77 ? 13.527 -6.336 -23.340 1.00 79.62 77 PHE A O 1
ATOM 627 N N . ASN A 1 78 ? 13.469 -6.191 -25.583 1.00 80.31 78 ASN A N 1
ATOM 628 C CA . ASN A 1 78 ? 13.320 -4.745 -25.591 1.00 80.31 78 ASN A CA 1
ATOM 629 C C . ASN A 1 78 ? 11.843 -4.381 -25.395 1.00 80.31 78 ASN A C 1
ATOM 631 O O . ASN A 1 78 ? 11.011 -4.616 -26.275 1.00 80.31 78 ASN A O 1
ATOM 635 N N . THR A 1 79 ? 11.526 -3.791 -24.243 1.00 80.94 79 THR A N 1
ATOM 636 C CA . THR A 1 79 ? 10.159 -3.422 -23.858 1.00 80.94 79 THR A CA 1
ATOM 637 C C . THR A 1 79 ? 9.481 -2.510 -24.878 1.00 80.94 79 THR A C 1
ATOM 639 O O . THR A 1 79 ? 8.285 -2.652 -25.108 1.00 80.94 79 THR A O 1
ATOM 642 N N . LEU A 1 80 ? 10.224 -1.601 -25.523 1.00 80.31 80 LEU A N 1
ATOM 643 C CA . LEU A 1 80 ? 9.655 -0.692 -26.524 1.00 80.31 80 LEU A CA 1
ATOM 644 C C . LEU A 1 80 ? 9.233 -1.446 -27.788 1.00 80.31 80 LEU A C 1
ATOM 646 O O . LEU A 1 80 ? 8.153 -1.206 -28.316 1.00 80.31 80 LEU A O 1
ATOM 650 N N . VAL A 1 81 ? 10.052 -2.397 -28.244 1.00 83.31 81 VAL A N 1
ATOM 651 C CA . VAL A 1 81 ? 9.749 -3.214 -29.429 1.00 83.31 81 VAL A CA 1
ATOM 652 C C . VAL A 1 81 ? 8.529 -4.097 -29.178 1.00 83.31 81 VAL A C 1
ATOM 654 O O . VAL A 1 81 ? 7.651 -4.191 -30.032 1.00 83.31 81 VAL A O 1
ATOM 657 N N . GLU A 1 82 ? 8.443 -4.717 -28.000 1.00 83.75 82 GLU A N 1
ATOM 658 C CA . GLU A 1 82 ? 7.274 -5.516 -27.623 1.00 83.75 82 GLU A CA 1
ATOM 659 C C . GLU A 1 82 ? 6.017 -4.651 -27.427 1.00 83.75 82 GLU A C 1
ATOM 661 O O . GLU A 1 82 ? 4.922 -5.099 -27.759 1.00 83.75 82 GLU A O 1
ATOM 666 N N . LEU A 1 83 ? 6.152 -3.393 -26.990 1.00 82.25 83 LEU A N 1
ATOM 667 C CA . LEU A 1 83 ? 5.028 -2.454 -26.918 1.00 82.25 83 LEU A CA 1
ATOM 668 C C . LEU A 1 83 ? 4.489 -2.111 -28.312 1.00 82.25 83 LEU A C 1
ATOM 670 O O . LEU A 1 83 ? 3.281 -2.159 -28.529 1.00 82.25 83 LEU A O 1
ATOM 674 N N . PHE A 1 84 ? 5.370 -1.839 -29.280 1.00 82.19 84 PHE A N 1
ATOM 675 C CA . PHE A 1 84 ? 4.958 -1.649 -30.674 1.00 82.19 84 PHE A CA 1
ATOM 676 C C . PHE A 1 84 ? 4.329 -2.918 -31.262 1.00 82.19 84 PHE A C 1
ATOM 678 O O . PHE A 1 84 ? 3.311 -2.830 -31.944 1.00 82.19 84 PHE A O 1
ATOM 685 N N . ARG A 1 85 ? 4.864 -4.109 -30.959 1.00 84.12 85 ARG A N 1
ATOM 686 C CA . ARG A 1 85 ? 4.230 -5.380 -31.357 1.00 84.12 85 ARG A CA 1
ATOM 687 C C . ARG A 1 85 ? 2.838 -5.534 -30.762 1.00 84.12 85 ARG A C 1
ATOM 689 O O . ARG A 1 85 ? 1.941 -5.987 -31.465 1.00 84.12 85 ARG A O 1
ATOM 696 N N . LEU A 1 86 ? 2.650 -5.146 -29.502 1.00 83.25 86 LEU A N 1
ATOM 697 C CA . LEU A 1 86 ? 1.349 -5.179 -28.846 1.00 83.25 86 LEU A CA 1
ATOM 698 C C . LEU A 1 86 ? 0.349 -4.226 -29.515 1.00 83.25 86 LEU A C 1
ATOM 700 O O . LEU A 1 86 ? -0.787 -4.630 -29.741 1.00 83.25 86 LEU A O 1
ATOM 704 N N . LEU A 1 87 ? 0.778 -3.021 -29.909 1.00 81.69 87 LEU A N 1
ATOM 705 C CA . LEU A 1 87 ? -0.058 -2.072 -30.662 1.00 81.69 87 LEU A CA 1
ATOM 706 C C . LEU A 1 87 ? -0.492 -2.614 -32.033 1.00 81.69 87 LEU A C 1
ATOM 708 O O . LEU A 1 87 ? -1.602 -2.340 -32.474 1.00 81.69 87 LEU A O 1
ATOM 712 N N . VAL A 1 88 ? 0.354 -3.413 -32.689 1.00 84.75 88 VAL A N 1
ATOM 713 C CA . VAL A 1 88 ? 0.057 -4.063 -33.982 1.00 84.75 88 VAL A CA 1
ATOM 714 C C . VAL A 1 88 ? -0.678 -5.410 -33.799 1.00 84.75 88 VAL A C 1
ATOM 716 O O . VAL A 1 88 ? -0.958 -6.111 -34.765 1.00 84.75 88 VAL A O 1
ATOM 719 N N . GLY A 1 89 ? -1.014 -5.802 -32.563 1.00 79.81 89 GLY A N 1
ATOM 720 C CA . GLY A 1 89 ? -1.721 -7.056 -32.267 1.00 79.81 89 GLY A CA 1
ATOM 721 C C . GLY A 1 89 ? -0.853 -8.321 -32.347 1.00 79.81 89 GLY A C 1
ATOM 722 O O . GLY A 1 89 ? -1.364 -9.429 -32.220 1.00 79.81 89 GLY A O 1
ATOM 723 N N . ALA A 1 90 ? 0.463 -8.175 -32.516 1.00 78.88 90 ALA A N 1
ATOM 724 C CA . ALA A 1 90 ? 1.444 -9.264 -32.566 1.00 78.88 90 ALA A CA 1
ATOM 725 C C . ALA A 1 90 ? 2.176 -9.483 -31.222 1.00 78.88 90 ALA A C 1
ATOM 727 O O . ALA A 1 90 ? 3.172 -10.209 -31.155 1.00 78.88 90 ALA A O 1
ATOM 728 N N . GLY A 1 91 ? 1.728 -8.815 -30.155 1.00 74.12 91 GLY A N 1
ATOM 729 C CA . GLY A 1 91 ? 2.339 -8.886 -28.829 1.00 74.12 91 GLY A CA 1
ATOM 730 C C . GLY A 1 91 ? 2.091 -10.233 -28.151 1.00 74.12 91 GLY A C 1
ATOM 731 O O . GLY A 1 91 ? 0.959 -10.696 -28.066 1.00 74.12 91 GLY A O 1
ATOM 732 N N . ARG A 1 92 ? 3.154 -10.857 -27.629 1.00 75.44 92 ARG A N 1
ATOM 733 C CA . ARG A 1 92 ? 3.067 -12.097 -26.825 1.00 75.44 92 ARG A CA 1
ATOM 734 C C . ARG A 1 92 ? 2.926 -11.822 -25.325 1.00 75.44 92 ARG A C 1
ATOM 736 O O . ARG A 1 92 ? 2.651 -12.740 -24.560 1.00 75.44 92 ARG A O 1
ATOM 743 N N . HIS A 1 93 ? 3.139 -10.573 -24.915 1.00 78.62 93 HIS A N 1
ATOM 744 C CA . HIS A 1 93 ? 3.161 -10.135 -23.524 1.00 78.62 93 HIS A CA 1
ATOM 745 C C . HIS A 1 93 ? 2.014 -9.163 -23.244 1.00 78.62 93 HIS A C 1
ATOM 747 O O . HIS A 1 93 ? 1.677 -8.328 -24.083 1.00 78.62 93 HIS A O 1
ATOM 753 N N . THR A 1 94 ? 1.436 -9.250 -22.048 1.00 78.81 94 THR A N 1
ATOM 754 C CA . THR A 1 94 ? 0.386 -8.332 -21.592 1.00 78.81 94 THR A CA 1
ATOM 755 C C . THR A 1 94 ? 0.943 -6.917 -21.432 1.00 78.81 94 THR A C 1
ATOM 757 O O . THR A 1 94 ? 2.074 -6.749 -20.971 1.00 78.81 94 THR A O 1
ATOM 760 N N . LEU A 1 95 ? 0.135 -5.890 -21.733 1.00 77.88 95 LEU A N 1
ATOM 761 C CA . LEU A 1 95 ? 0.506 -4.480 -21.533 1.00 77.88 95 LEU A CA 1
ATOM 762 C C . LEU A 1 95 ? 1.045 -4.229 -20.118 1.00 77.88 95 LEU A C 1
ATOM 764 O O . LEU A 1 95 ? 2.079 -3.587 -19.958 1.00 77.88 95 LEU A O 1
ATOM 768 N N . ALA A 1 96 ? 0.381 -4.801 -19.108 1.00 75.75 96 ALA A N 1
ATOM 769 C CA . ALA A 1 96 ? 0.792 -4.715 -17.711 1.00 75.75 96 ALA A CA 1
ATOM 770 C C . ALA A 1 96 ? 2.238 -5.195 -17.499 1.00 75.75 96 ALA A C 1
ATOM 772 O O . ALA A 1 96 ? 3.030 -4.477 -16.902 1.00 75.75 96 ALA A O 1
ATOM 773 N N . ALA A 1 97 ? 2.620 -6.347 -18.064 1.00 78.12 97 ALA A N 1
ATOM 774 C CA . ALA A 1 97 ? 3.977 -6.879 -17.935 1.00 78.12 97 ALA A CA 1
ATOM 775 C C . ALA A 1 97 ? 5.021 -5.937 -18.558 1.00 78.12 97 ALA A C 1
ATOM 777 O O . ALA A 1 97 ? 6.065 -5.682 -17.960 1.00 78.12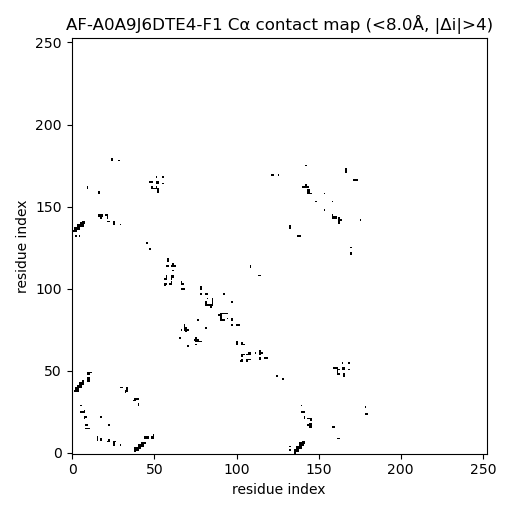 97 ALA A O 1
ATOM 778 N N . LEU A 1 98 ? 4.721 -5.359 -19.727 1.00 81.50 98 LEU A N 1
ATOM 779 C CA . LEU A 1 98 ? 5.609 -4.399 -20.389 1.00 81.50 98 LEU A CA 1
ATOM 780 C C . LEU A 1 98 ? 5.775 -3.115 -19.567 1.00 81.50 98 LEU A C 1
ATOM 782 O O . LEU A 1 98 ? 6.900 -2.655 -19.361 1.00 81.50 98 LEU A O 1
ATOM 786 N N . VAL A 1 99 ? 4.671 -2.559 -19.062 1.00 80.06 99 VAL A N 1
ATOM 787 C CA . VAL A 1 99 ? 4.685 -1.371 -18.197 1.00 80.06 99 VAL A CA 1
ATOM 788 C C . VAL A 1 99 ? 5.484 -1.648 -16.926 1.00 80.06 99 VAL A C 1
ATOM 790 O O . VAL A 1 99 ? 6.352 -0.852 -16.570 1.00 80.06 99 VAL A O 1
ATOM 793 N N . THR A 1 100 ? 5.273 -2.800 -16.290 1.00 77.94 100 THR A N 1
ATOM 794 C CA . THR A 1 100 ? 6.016 -3.224 -15.101 1.00 77.94 100 THR A CA 1
ATOM 795 C C . THR A 1 100 ? 7.515 -3.351 -15.372 1.00 77.94 100 THR A C 1
ATOM 797 O O . THR A 1 100 ? 8.312 -2.797 -14.618 1.00 77.94 100 THR A O 1
ATOM 800 N N . CYS A 1 101 ? 7.927 -3.996 -16.471 1.00 80.31 101 CYS A N 1
ATOM 801 C CA . CYS A 1 101 ? 9.341 -4.073 -16.853 1.00 80.31 101 CYS A CA 1
ATOM 802 C C . CYS A 1 101 ? 9.955 -2.682 -17.062 1.00 80.31 101 CYS A C 1
ATOM 804 O O . CYS A 1 101 ? 11.085 -2.432 -16.637 1.00 80.31 101 CYS A O 1
ATOM 806 N N . LYS A 1 102 ? 9.218 -1.763 -17.702 1.00 80.81 102 LYS A N 1
ATOM 807 C CA . LYS A 1 102 ? 9.707 -0.399 -17.923 1.00 80.81 102 LYS A CA 1
ATOM 808 C C . LYS A 1 102 ? 9.831 0.373 -16.613 1.00 80.81 102 LYS A C 1
ATOM 810 O O . LYS A 1 102 ? 10.850 1.026 -16.410 1.00 80.81 102 LYS A O 1
ATOM 815 N N . MET A 1 103 ? 8.839 0.269 -15.730 1.00 76.69 103 MET A N 1
ATOM 816 C CA . MET A 1 103 ? 8.865 0.903 -14.412 1.00 76.69 103 MET A CA 1
ATOM 817 C C . MET A 1 103 ? 10.019 0.378 -13.564 1.00 76.69 103 MET A C 1
ATOM 819 O O . MET A 1 103 ? 10.796 1.176 -13.053 1.00 76.69 103 MET A O 1
ATOM 823 N N . ALA A 1 104 ? 10.218 -0.937 -13.494 1.00 77.25 104 ALA A N 1
ATOM 824 C CA . ALA A 1 104 ? 11.350 -1.509 -12.769 1.00 77.25 104 ALA A CA 1
ATOM 825 C C . ALA A 1 104 ? 12.698 -1.013 -13.311 1.00 77.25 104 ALA A C 1
ATOM 827 O O . ALA A 1 104 ? 13.583 -0.676 -12.533 1.00 77.25 104 ALA A O 1
ATOM 828 N N . SER A 1 105 ? 12.841 -0.883 -14.636 1.00 76.50 105 SER A N 1
ATOM 829 C CA . SER A 1 105 ? 14.045 -0.297 -15.237 1.00 76.50 105 SER A CA 1
ATOM 830 C C . SER A 1 105 ? 14.245 1.179 -14.877 1.00 76.50 105 SER A C 1
ATOM 832 O O . SER A 1 105 ? 15.393 1.602 -14.775 1.00 76.50 105 SER A O 1
ATOM 834 N N . LEU A 1 106 ? 13.171 1.960 -14.718 1.00 78.88 106 LEU A N 1
ATOM 835 C CA . LEU A 1 106 ? 13.238 3.370 -14.309 1.00 78.88 106 LEU A CA 1
ATOM 836 C C . LEU A 1 106 ? 13.587 3.528 -12.824 1.00 78.88 106 LEU A C 1
ATOM 838 O O . LEU A 1 106 ? 14.221 4.509 -12.452 1.00 78.88 106 LEU A O 1
ATOM 842 N N . PHE A 1 107 ? 13.190 2.565 -11.991 1.00 77.00 107 PHE A N 1
ATOM 843 C CA . PHE A 1 107 ? 13.466 2.554 -10.554 1.00 77.00 107 PHE A CA 1
ATOM 844 C C . PHE A 1 107 ? 14.788 1.876 -10.175 1.00 77.00 107 PHE A C 1
ATOM 846 O O . PHE A 1 107 ? 15.076 1.768 -8.984 1.00 77.00 107 PHE A O 1
ATOM 853 N N . ARG A 1 108 ? 15.610 1.449 -11.148 1.00 75.62 108 ARG A N 1
ATOM 854 C CA . ARG A 1 108 ? 16.960 0.946 -10.860 1.00 75.62 108 ARG A CA 1
ATOM 855 C C . ARG A 1 108 ? 17.809 2.056 -10.253 1.00 75.62 108 ARG A C 1
ATOM 857 O O . ARG A 1 108 ? 17.923 3.148 -10.809 1.00 75.62 108 ARG A O 1
ATOM 864 N N . PHE A 1 109 ? 18.418 1.741 -9.119 1.00 74.69 109 PHE A N 1
ATOM 865 C CA . PHE A 1 109 ? 19.356 2.631 -8.457 1.00 74.69 109 PHE A CA 1
ATOM 866 C C . PHE A 1 109 ? 20.620 2.812 -9.290 1.00 74.69 109 PHE A C 1
ATOM 868 O O . PHE A 1 109 ? 21.041 1.905 -10.012 1.00 74.69 109 PHE A O 1
ATOM 875 N N . ARG A 1 110 ? 21.226 4.000 -9.190 1.00 69.81 110 ARG A N 1
ATOM 876 C CA . ARG A 1 110 ? 22.520 4.270 -9.837 1.00 69.81 110 ARG A CA 1
ATOM 877 C C . ARG A 1 110 ? 23.680 3.736 -9.001 1.00 69.81 110 ARG A C 1
ATOM 879 O O . ARG A 1 110 ? 24.744 3.487 -9.557 1.00 69.81 110 ARG A O 1
ATOM 886 N N . SER A 1 111 ? 23.466 3.569 -7.697 1.00 77.06 111 SER A N 1
ATOM 887 C CA . SER A 1 111 ? 24.435 3.052 -6.733 1.00 77.06 111 SER A CA 1
ATOM 888 C C . SER A 1 111 ? 23.773 2.042 -5.796 1.00 77.06 111 SER A C 1
ATOM 890 O O . SER A 1 111 ? 22.638 2.249 -5.367 1.00 77.06 111 SER A O 1
ATOM 892 N N . GLU A 1 112 ? 24.494 0.981 -5.434 1.00 77.38 112 GLU A N 1
ATOM 893 C CA . GLU A 1 112 ? 24.039 -0.015 -4.451 1.00 77.38 112 GLU A CA 1
ATOM 894 C C . GLU A 1 112 ? 23.748 0.625 -3.084 1.00 77.38 112 GLU A C 1
ATOM 896 O O . GLU A 1 112 ? 22.758 0.280 -2.444 1.00 77.38 112 GLU A O 1
ATOM 901 N N . GLN A 1 113 ? 24.513 1.654 -2.701 1.00 82.69 113 GLN A N 1
ATOM 902 C CA . GLN A 1 113 ? 24.317 2.398 -1.449 1.00 82.69 113 GLN A CA 1
ATOM 903 C C . GLN A 1 113 ? 22.934 3.059 -1.355 1.00 82.69 113 GLN A C 1
ATOM 905 O O . GLN A 1 113 ? 22.357 3.146 -0.274 1.00 82.69 113 GLN A O 1
ATOM 910 N N . GLU A 1 114 ? 22.377 3.526 -2.479 1.00 83.69 114 GLU A N 1
ATOM 911 C CA . GLU A 1 114 ? 21.028 4.110 -2.503 1.00 83.69 114 GLU A CA 1
ATOM 912 C C . GLU A 1 114 ? 19.956 3.038 -2.264 1.00 83.69 114 GLU A C 1
ATOM 914 O O . GLU A 1 114 ? 18.949 3.297 -1.600 1.00 83.69 114 GLU A O 1
ATOM 919 N N . GLY A 1 115 ? 20.187 1.832 -2.792 1.00 83.69 115 GLY A N 1
ATOM 920 C CA . GLY A 1 115 ? 19.323 0.676 -2.584 1.00 83.69 115 GLY A CA 1
ATOM 921 C C . GLY A 1 115 ? 19.345 0.209 -1.131 1.00 83.69 115 GLY A C 1
ATOM 922 O O . GLY A 1 115 ? 18.285 0.050 -0.526 1.00 83.69 115 GLY A O 1
ATOM 923 N N . GLU A 1 116 ? 20.535 0.063 -0.548 1.00 87.06 116 GLU A N 1
ATOM 924 C CA . GLU A 1 116 ? 20.711 -0.310 0.861 1.00 87.06 116 GLU A CA 1
ATOM 925 C C . GLU A 1 116 ? 20.087 0.722 1.807 1.00 87.06 116 GLU A C 1
ATOM 927 O O . GLU A 1 116 ? 19.356 0.352 2.726 1.00 87.06 116 GLU A O 1
ATOM 932 N N . ALA A 1 117 ? 20.284 2.019 1.546 1.00 88.88 117 ALA A N 1
ATOM 933 C CA . ALA A 1 117 ? 19.670 3.085 2.335 1.00 88.88 117 ALA A CA 1
ATOM 934 C C . ALA A 1 117 ? 18.133 3.049 2.276 1.00 88.88 117 ALA A C 1
ATOM 936 O O . ALA A 1 117 ? 17.472 3.291 3.289 1.00 88.88 117 ALA A O 1
ATOM 937 N N . LEU A 1 118 ? 17.545 2.720 1.116 1.00 88.44 118 LEU A N 1
ATOM 938 C CA . LEU A 1 118 ? 16.096 2.541 1.013 1.00 88.44 118 LEU A CA 1
ATOM 939 C C . LEU A 1 118 ? 15.622 1.344 1.842 1.00 88.44 118 LEU A C 1
ATOM 941 O O . LEU A 1 118 ? 14.617 1.457 2.542 1.00 88.44 118 LEU A O 1
ATOM 945 N N . VAL A 1 119 ? 16.315 0.207 1.749 1.00 89.38 119 VAL A N 1
ATOM 946 C CA . VAL A 1 119 ? 15.953 -1.002 2.501 1.00 89.38 119 VAL A CA 1
ATOM 947 C C . VAL A 1 119 ? 16.041 -0.734 4.004 1.00 89.38 119 VAL A C 1
ATOM 949 O O . VAL A 1 119 ? 15.072 -1.001 4.709 1.00 89.38 119 VAL A O 1
ATOM 952 N N . ALA A 1 120 ? 17.111 -0.092 4.474 1.00 91.44 120 ALA A N 1
ATOM 953 C CA . ALA A 1 120 ? 17.252 0.306 5.874 1.00 91.44 120 ALA A CA 1
ATOM 954 C C . ALA A 1 120 ? 16.148 1.284 6.320 1.00 91.44 120 ALA A C 1
ATOM 956 O O . ALA A 1 120 ? 15.600 1.172 7.418 1.00 91.44 120 ALA A O 1
ATOM 957 N N . SER A 1 121 ? 15.764 2.235 5.460 1.00 91.31 121 SER A N 1
ATOM 958 C CA . SER A 1 121 ? 14.644 3.139 5.748 1.00 91.31 121 SER A CA 1
ATOM 959 C C . SER A 1 121 ? 13.310 2.396 5.856 1.00 91.31 121 SER A C 1
ATOM 961 O O . SER A 1 121 ? 12.456 2.804 6.646 1.00 91.31 121 SER A O 1
ATOM 963 N N . LEU A 1 122 ? 13.106 1.348 5.055 1.00 91.69 122 LEU A N 1
ATOM 964 C CA . LEU A 1 122 ? 11.905 0.521 5.106 1.00 91.69 122 LEU A CA 1
ATOM 965 C C . LEU A 1 122 ? 11.873 -0.335 6.377 1.00 91.69 122 LEU A C 1
ATOM 967 O O . LEU A 1 122 ? 10.817 -0.449 6.992 1.00 91.69 122 LEU A O 1
ATOM 971 N N . GLU A 1 123 ? 13.012 -0.894 6.783 1.00 92.12 123 GLU A N 1
ATOM 972 C CA . GLU A 1 123 ? 13.147 -1.651 8.033 1.00 92.12 123 GLU A CA 1
ATOM 973 C C . GLU A 1 123 ? 12.828 -0.772 9.247 1.00 92.12 123 GLU A C 1
ATOM 975 O O . GLU A 1 123 ? 11.973 -1.128 10.047 1.00 92.12 123 GLU A O 1
ATOM 980 N N . ASN A 1 124 ? 13.363 0.448 9.312 1.00 93.38 124 ASN A N 1
ATOM 981 C CA . ASN A 1 124 ? 13.013 1.393 10.378 1.00 93.38 124 ASN A CA 1
ATOM 982 C C . ASN A 1 124 ? 11.511 1.764 10.367 1.00 93.38 124 ASN A C 1
ATOM 984 O O . ASN A 1 124 ? 10.869 1.902 11.409 1.00 93.38 124 ASN A O 1
ATOM 988 N N . ALA A 1 125 ? 10.904 1.912 9.183 1.00 92.31 125 ALA A N 1
ATOM 989 C CA . ALA A 1 125 ? 9.463 2.145 9.082 1.00 92.31 125 ALA A CA 1
ATOM 990 C C . ALA A 1 125 ? 8.639 0.949 9.586 1.00 92.31 125 ALA A C 1
ATOM 992 O O . ALA A 1 125 ? 7.606 1.152 10.231 1.00 92.31 125 ALA A O 1
ATOM 993 N N . ARG A 1 126 ? 9.108 -0.276 9.325 1.00 93.31 126 ARG A N 1
ATOM 994 C CA . ARG A 1 126 ? 8.529 -1.508 9.863 1.00 93.31 126 ARG A CA 1
ATOM 995 C C . ARG A 1 126 ? 8.662 -1.552 11.386 1.00 93.31 126 ARG A C 1
ATOM 997 O O . ARG A 1 126 ? 7.656 -1.780 12.048 1.00 93.31 126 ARG A O 1
ATOM 1004 N N . ASP A 1 127 ? 9.834 -1.260 11.937 1.00 93.50 127 ASP A N 1
ATOM 1005 C CA . ASP A 1 127 ? 10.066 -1.280 13.386 1.00 93.50 127 ASP A CA 1
ATOM 1006 C C . ASP A 1 127 ? 9.154 -0.278 14.106 1.00 93.50 127 ASP A C 1
ATOM 1008 O O . ASP A 1 127 ? 8.473 -0.623 15.069 1.00 93.50 127 ASP A O 1
ATOM 1012 N N . ARG A 1 128 ? 9.028 0.944 13.571 1.00 92.94 128 ARG A N 1
ATOM 1013 C CA . ARG A 1 128 ? 8.068 1.952 14.058 1.00 92.94 128 ARG A CA 1
ATOM 1014 C C . ARG A 1 128 ? 6.617 1.478 13.980 1.00 92.94 128 ARG A C 1
ATOM 1016 O O . ARG A 1 128 ? 5.792 1.850 14.818 1.00 92.94 128 ARG A O 1
ATOM 1023 N N . PHE A 1 129 ? 6.268 0.742 12.927 1.00 92.50 129 PHE A N 1
ATOM 1024 C CA . PHE A 1 129 ? 4.931 0.182 12.755 1.00 92.50 129 PHE A CA 1
ATOM 1025 C C . PHE A 1 129 ? 4.653 -0.900 13.806 1.00 92.50 129 PHE A C 1
ATOM 1027 O O . PHE A 1 129 ? 3.611 -0.842 14.461 1.00 92.50 129 PHE A O 1
ATOM 1034 N N . GLU A 1 130 ? 5.589 -1.829 14.005 1.00 92.25 130 GLU A N 1
ATOM 1035 C CA . GLU A 1 130 ? 5.500 -2.901 15.000 1.00 92.25 130 GLU A CA 1
ATOM 1036 C C . GLU A 1 130 ? 5.485 -2.346 16.431 1.00 92.25 130 GLU A C 1
ATOM 1038 O O . GLU A 1 130 ? 4.627 -2.734 17.220 1.00 92.25 130 GLU A O 1
ATOM 1043 N N . GLU A 1 131 ? 6.332 -1.362 16.749 1.00 92.50 131 GLU A N 1
ATOM 1044 C CA . GLU A 1 131 ? 6.351 -0.680 18.050 1.00 92.50 131 GLU A CA 1
ATOM 1045 C C . GLU A 1 131 ? 5.007 -0.001 18.348 1.00 92.50 131 GLU A C 1
ATOM 1047 O O . GLU A 1 131 ? 4.462 -0.106 19.451 1.00 92.50 131 GLU A O 1
ATOM 1052 N N . LYS A 1 132 ? 4.432 0.677 17.348 1.00 91.19 132 LYS A N 1
ATOM 1053 C CA . LYS A 1 132 ? 3.154 1.377 17.501 1.00 91.19 132 LYS A CA 1
ATOM 1054 C C . LYS A 1 132 ? 1.978 0.415 17.659 1.00 91.19 132 LYS A C 1
ATOM 1056 O O . LYS A 1 132 ? 1.048 0.724 18.407 1.00 91.19 132 LYS A O 1
ATOM 1061 N N . LEU A 1 133 ? 2.001 -0.719 16.959 1.00 91.19 133 LEU A N 1
ATOM 1062 C CA . LEU A 1 133 ? 0.982 -1.758 17.087 1.00 91.19 133 LEU A CA 1
ATOM 1063 C C . LEU A 1 133 ? 1.112 -2.472 18.446 1.00 91.19 133 LEU A C 1
ATOM 1065 O O . LEU A 1 133 ? 0.116 -2.675 19.149 1.00 91.19 133 LEU A O 1
ATOM 1069 N N . GLY A 1 134 ? 2.348 -2.768 18.850 1.00 90.31 134 GLY A N 1
ATOM 1070 C CA . GLY A 1 134 ? 2.691 -3.564 20.022 1.00 90.31 134 GLY A CA 1
ATOM 1071 C C . GLY A 1 134 ? 2.150 -4.996 19.945 1.00 90.31 134 GLY A C 1
ATOM 1072 O O . GLY A 1 134 ? 1.495 -5.393 18.984 1.00 90.31 134 GLY A O 1
ATOM 1073 N N . ASP A 1 135 ? 2.341 -5.765 21.016 1.00 89.50 135 ASP A N 1
ATOM 1074 C CA . ASP A 1 135 ? 2.021 -7.205 21.029 1.00 89.50 135 ASP A CA 1
ATOM 1075 C C . ASP A 1 135 ? 0.523 -7.537 20.912 1.00 89.50 135 ASP A C 1
ATOM 1077 O O . ASP A 1 135 ? 0.141 -8.669 20.631 1.00 89.50 135 ASP A O 1
ATOM 1081 N N . ASN A 1 136 ? -0.352 -6.568 21.192 1.00 90.19 136 ASN A N 1
ATOM 1082 C CA . ASN A 1 136 ? -1.805 -6.760 21.254 1.00 90.19 136 ASN A CA 1
ATOM 1083 C C . ASN A 1 136 ? -2.561 -5.757 20.369 1.00 90.19 136 ASN A C 1
ATOM 1085 O O . ASN A 1 136 ? -3.711 -5.421 20.663 1.00 90.19 136 ASN A O 1
ATOM 1089 N N . GLY A 1 137 ? -1.910 -5.210 19.343 1.00 91.62 137 GLY A N 1
ATOM 1090 C CA . GLY A 1 137 ? -2.537 -4.292 18.399 1.00 91.62 137 GLY A CA 1
ATOM 1091 C C . GLY A 1 137 ? -3.120 -5.013 17.190 1.00 91.62 137 GLY A C 1
ATOM 1092 O O . GLY A 1 137 ? -2.497 -5.902 16.620 1.00 91.62 137 GLY A O 1
ATOM 1093 N N . VAL A 1 138 ? -4.310 -4.598 16.763 1.00 92.62 138 VAL A N 1
ATOM 1094 C CA . VAL A 1 138 ? -4.919 -5.029 15.498 1.00 92.62 138 VAL A CA 1
ATOM 1095 C C . VAL A 1 138 ? -5.225 -3.798 14.668 1.00 92.62 138 VAL A C 1
ATOM 1097 O O . VAL A 1 138 ? -5.868 -2.875 15.161 1.00 92.62 138 VAL A O 1
ATOM 1100 N N . LEU A 1 139 ? -4.787 -3.789 13.409 1.00 92.94 139 LEU A N 1
ATOM 1101 C CA . LEU A 1 139 ? -5.061 -2.714 12.461 1.00 92.94 139 LEU A CA 1
ATOM 1102 C C . LEU A 1 139 ? -6.140 -3.141 11.461 1.00 92.94 139 LEU A C 1
ATOM 1104 O O . LEU A 1 139 ? -5.978 -4.122 10.739 1.00 92.94 139 LEU A O 1
ATOM 1108 N N . VAL A 1 140 ? -7.224 -2.372 11.392 1.00 92.50 140 VAL A N 1
ATOM 1109 C CA . VAL A 1 140 ? -8.285 -2.523 10.391 1.00 92.50 140 VAL A CA 1
ATOM 1110 C C . VAL A 1 140 ? -8.061 -1.524 9.262 1.00 92.50 140 VAL A C 1
ATOM 1112 O O . VAL A 1 140 ? -8.015 -0.315 9.487 1.00 92.50 140 VAL A O 1
ATOM 1115 N N . LEU A 1 141 ? -7.963 -2.025 8.037 1.00 90.56 141 LEU A N 1
ATOM 1116 C CA . LEU A 1 141 ? -7.756 -1.220 6.837 1.00 90.56 141 LEU A CA 1
ATOM 1117 C C . LEU A 1 141 ? -8.551 -1.788 5.654 1.00 90.56 141 LEU A C 1
ATOM 1119 O O . LEU A 1 141 ? -8.941 -2.960 5.678 1.00 90.56 141 LEU A O 1
ATOM 1123 N N . PRO A 1 142 ? -8.808 -0.986 4.611 1.00 88.88 142 PRO A N 1
ATOM 1124 C CA . PRO A 1 142 ? -9.462 -1.484 3.413 1.00 88.88 142 PRO A CA 1
ATOM 1125 C C . PRO A 1 142 ? -8.537 -2.414 2.618 1.00 88.88 142 PRO A C 1
ATOM 1127 O O . PRO A 1 142 ? -7.417 -2.050 2.267 1.00 88.88 142 PRO A O 1
ATOM 1130 N N . ALA A 1 143 ? -9.024 -3.612 2.293 1.00 84.88 143 ALA A N 1
ATOM 1131 C CA . ALA A 1 143 ? -8.271 -4.577 1.485 1.00 84.88 143 ALA A CA 1
ATOM 1132 C C . ALA A 1 143 ? -8.168 -4.177 -0.000 1.00 84.88 143 ALA A C 1
ATOM 1134 O O . ALA A 1 143 ? -7.222 -4.567 -0.672 1.00 84.88 143 ALA A O 1
ATOM 1135 N N . ALA A 1 144 ? -9.132 -3.403 -0.502 1.00 82.56 144 ALA A N 1
ATOM 1136 C CA . ALA A 1 144 ? -9.176 -2.880 -1.866 1.00 82.56 144 ALA A CA 1
ATOM 1137 C C . ALA A 1 144 ? -9.730 -1.452 -1.845 1.00 82.56 144 ALA A C 1
ATOM 1139 O O . ALA A 1 144 ? -10.468 -1.089 -0.923 1.00 82.56 144 ALA A O 1
ATOM 1140 N N . THR A 1 145 ? -9.397 -0.638 -2.848 1.00 81.00 145 THR A N 1
ATOM 1141 C CA . THR A 1 145 ? -9.855 0.762 -2.890 1.00 81.00 145 THR A CA 1
ATOM 1142 C C . THR A 1 145 ? -11.306 0.892 -3.359 1.00 81.00 145 THR A C 1
ATOM 1144 O O . THR A 1 145 ? -12.016 1.833 -2.984 1.00 81.00 145 THR A O 1
ATOM 1147 N N . SER A 1 146 ? -11.786 -0.090 -4.120 1.00 79.38 146 SER A N 1
ATOM 1148 C CA . SER A 1 146 ? -13.129 -0.129 -4.686 1.00 79.38 146 SER A CA 1
ATOM 1149 C C . SER A 1 146 ? -13.712 -1.542 -4.659 1.00 79.38 146 SER A C 1
ATOM 1151 O O . SER A 1 146 ? -13.039 -2.522 -4.338 1.00 79.38 146 SER A O 1
ATOM 1153 N N . ALA A 1 147 ? -14.993 -1.639 -5.010 1.00 78.31 147 ALA A N 1
ATOM 1154 C CA . ALA A 1 147 ? -15.591 -2.903 -5.411 1.00 78.31 147 ALA A CA 1
ATOM 1155 C C . ALA A 1 147 ? -14.882 -3.458 -6.656 1.00 78.31 147 ALA A C 1
ATOM 1157 O O . ALA A 1 147 ? -14.261 -2.709 -7.413 1.00 78.31 147 ALA A O 1
ATOM 1158 N N . ALA A 1 148 ? -15.026 -4.763 -6.894 1.00 78.94 148 ALA A N 1
ATOM 1159 C CA . ALA A 1 148 ? -14.457 -5.409 -8.072 1.00 78.94 148 ALA A CA 1
ATOM 1160 C C . ALA A 1 148 ? -14.853 -4.661 -9.359 1.00 78.94 148 ALA A C 1
ATOM 1162 O O . ALA A 1 148 ? -16.041 -4.508 -9.658 1.00 78.94 148 ALA A O 1
ATOM 1163 N N . LEU A 1 149 ? -13.843 -4.199 -10.102 1.00 76.38 149 LEU A N 1
ATOM 1164 C CA . LEU A 1 149 ? -14.021 -3.535 -11.389 1.00 76.38 149 LEU A CA 1
ATOM 1165 C C . LEU A 1 149 ? -14.582 -4.517 -12.426 1.00 76.38 149 LEU A C 1
ATOM 1167 O O . LEU A 1 149 ? -14.349 -5.728 -12.359 1.00 76.38 149 LEU A O 1
ATOM 1171 N N . PHE A 1 150 ? -15.319 -3.997 -13.410 1.00 75.31 150 PHE A N 1
ATOM 1172 C CA . PHE A 1 150 ? -15.763 -4.822 -14.529 1.00 75.31 150 PHE A CA 1
ATOM 1173 C C . PHE A 1 150 ? -14.568 -5.242 -15.396 1.00 75.31 150 PHE A C 1
ATOM 1175 O O . PHE A 1 150 ? -13.533 -4.579 -15.436 1.00 75.31 150 PHE A O 1
ATOM 1182 N N . ARG A 1 151 ? -14.723 -6.354 -16.121 1.00 71.81 151 ARG A N 1
ATOM 1183 C CA . ARG A 1 151 ? -13.686 -6.890 -17.014 1.00 71.81 151 ARG A CA 1
ATOM 1184 C C . ARG A 1 151 ? -13.177 -5.797 -17.968 1.00 71.81 151 ARG A C 1
ATOM 1186 O O . ARG A 1 151 ? -13.989 -5.165 -18.639 1.00 71.81 151 ARG A O 1
ATOM 1193 N N . ASN A 1 152 ? -11.856 -5.628 -18.048 1.00 69.56 152 ASN A N 1
ATOM 1194 C CA . ASN A 1 152 ? -11.131 -4.639 -18.858 1.00 69.56 152 ASN A CA 1
ATOM 1195 C C . ASN A 1 152 ? -11.194 -3.181 -18.359 1.00 69.56 152 ASN A C 1
ATOM 1197 O O . ASN A 1 152 ? -10.543 -2.323 -18.955 1.00 69.56 152 ASN A O 1
ATOM 1201 N N . GLN A 1 153 ? -11.939 -2.865 -17.291 1.00 74.81 153 GLN A N 1
ATOM 1202 C CA . GLN A 1 153 ? -11.871 -1.529 -16.678 1.00 74.81 153 GLN A CA 1
ATOM 1203 C C . GLN A 1 153 ? -10.586 -1.322 -15.877 1.00 74.81 153 GLN A C 1
ATOM 1205 O O . GLN A 1 153 ? -10.127 -0.193 -15.759 1.00 74.81 153 GLN A O 1
ATOM 1210 N N . ASP A 1 154 ? -9.993 -2.400 -15.376 1.00 67.94 154 ASP A N 1
ATOM 1211 C CA . ASP A 1 154 ? -8.706 -2.454 -14.678 1.00 67.94 154 ASP A CA 1
ATOM 1212 C C . ASP A 1 154 ? -7.533 -1.927 -15.521 1.00 67.94 154 ASP A C 1
ATOM 1214 O O . ASP A 1 154 ? -6.563 -1.394 -14.987 1.00 67.94 154 ASP A O 1
ATOM 1218 N N . VAL A 1 155 ? -7.639 -2.008 -16.850 1.00 67.50 155 VAL A N 1
ATOM 1219 C CA . VAL A 1 155 ? -6.640 -1.439 -17.768 1.00 67.50 155 VAL A CA 1
ATOM 1220 C C . VAL A 1 155 ? -6.662 0.095 -17.748 1.00 67.50 155 VAL A C 1
ATOM 1222 O O . VAL A 1 155 ? -5.623 0.728 -17.925 1.00 67.50 155 VAL A O 1
ATOM 1225 N N . LEU A 1 156 ? -7.836 0.697 -17.534 1.00 66.69 156 LEU A N 1
ATOM 1226 C CA . LEU A 1 156 ? -8.026 2.152 -17.508 1.00 66.69 156 LEU A CA 1
ATOM 1227 C C . LEU A 1 156 ? -7.946 2.714 -16.085 1.00 66.69 156 LEU A C 1
ATOM 1229 O O . LEU A 1 156 ? -7.407 3.797 -15.862 1.00 66.69 156 LEU A O 1
ATOM 1233 N N . ILE A 1 157 ? -8.483 1.971 -15.123 1.00 67.69 157 ILE A N 1
ATOM 1234 C CA . ILE A 1 157 ? -8.546 2.327 -13.713 1.00 67.69 157 ILE A CA 1
ATOM 1235 C C . ILE A 1 157 ? -7.565 1.423 -12.986 1.00 67.69 157 ILE A C 1
ATOM 1237 O O . ILE A 1 157 ? -7.882 0.295 -12.620 1.00 67.69 157 ILE A O 1
ATOM 1241 N N . PHE A 1 158 ? -6.362 1.944 -12.766 1.00 66.38 158 PHE A N 1
ATOM 1242 C CA . PHE A 1 158 ? -5.384 1.264 -11.933 1.00 66.38 158 PHE A CA 1
ATOM 1243 C C . PHE A 1 158 ? -5.879 1.281 -10.477 1.00 66.38 158 PHE A C 1
ATOM 1245 O O . PHE A 1 158 ? -5.784 2.297 -9.789 1.00 66.38 158 PHE A O 1
ATOM 1252 N N . ASP A 1 159 ? -6.474 0.188 -10.014 1.00 68.94 159 ASP A N 1
ATOM 1253 C CA . ASP A 1 159 ? -6.741 -0.004 -8.587 1.00 68.94 159 ASP A CA 1
ATOM 1254 C C . ASP A 1 159 ? -5.388 -0.029 -7.865 1.00 68.94 159 ASP A C 1
ATOM 1256 O O . ASP A 1 159 ? -4.490 -0.747 -8.304 1.00 68.94 159 ASP A O 1
ATOM 1260 N N . SER A 1 160 ? -5.182 0.807 -6.842 1.00 69.31 160 SER A N 1
ATOM 1261 C CA . SER A 1 160 ? -3.890 0.863 -6.152 1.00 69.31 160 SER A CA 1
ATOM 1262 C C . SER A 1 160 ? -3.806 -0.266 -5.118 1.00 69.31 160 SER A C 1
ATOM 1264 O O . SER A 1 160 ? -4.499 -0.216 -4.101 1.00 69.31 160 SER A O 1
ATOM 1266 N N . PRO A 1 161 ? -2.937 -1.283 -5.302 1.00 77.06 161 PRO A N 1
ATOM 1267 C CA . PRO A 1 161 ? -2.777 -2.361 -4.327 1.00 77.06 161 PRO A CA 1
ATOM 1268 C C . PRO A 1 161 ? -1.902 -1.944 -3.131 1.00 77.06 161 PRO A C 1
ATOM 1270 O O . PRO A 1 161 ? -1.355 -2.806 -2.448 1.00 77.06 161 PRO A O 1
ATOM 1273 N N . ASP A 1 162 ? -1.754 -0.639 -2.874 1.00 82.31 162 ASP A N 1
ATOM 1274 C CA . ASP A 1 162 ? -0.812 -0.074 -1.902 1.00 82.31 162 ASP A CA 1
ATOM 1275 C C . ASP A 1 162 ? -0.973 -0.688 -0.511 1.00 82.31 162 ASP A C 1
ATOM 1277 O O . ASP A 1 162 ? 0.023 -1.038 0.126 1.00 82.31 162 ASP A O 1
ATOM 1281 N N . THR A 1 163 ? -2.221 -0.904 -0.080 1.00 82.81 163 THR A N 1
ATOM 1282 C CA . THR A 1 163 ? -2.528 -1.532 1.208 1.00 82.81 163 THR A CA 1
ATOM 1283 C C . THR A 1 163 ? -1.889 -2.900 1.323 1.00 82.81 163 THR A C 1
ATOM 1285 O O . THR A 1 163 ? -1.063 -3.103 2.204 1.00 82.81 163 THR A O 1
ATOM 1288 N N . VAL A 1 164 ? -2.184 -3.816 0.406 1.00 87.25 164 VAL A N 1
ATOM 1289 C CA . VAL A 1 164 ? -1.616 -5.171 0.410 1.00 87.25 164 VAL A CA 1
ATOM 1290 C C . VAL A 1 164 ? -0.102 -5.140 0.190 1.00 87.25 164 VAL A C 1
ATOM 1292 O O . VAL A 1 164 ? 0.638 -5.882 0.838 1.00 87.25 164 VAL A O 1
ATOM 1295 N N . THR A 1 165 ? 0.381 -4.263 -0.690 1.00 88.56 165 THR A N 1
ATOM 1296 C CA . THR A 1 165 ? 1.808 -4.132 -0.980 1.00 88.56 165 THR A CA 1
ATOM 1297 C C . THR A 1 165 ? 2.617 -3.751 0.255 1.00 88.56 165 THR A C 1
ATOM 1299 O O . THR A 1 165 ? 3.689 -4.320 0.461 1.00 88.56 165 THR A O 1
ATOM 1302 N N . LEU A 1 166 ? 2.121 -2.845 1.100 1.00 89.06 166 LEU A N 1
ATOM 1303 C CA . LEU A 1 166 ? 2.846 -2.459 2.307 1.00 89.06 166 LEU A CA 1
ATOM 1304 C C . LEU A 1 166 ? 2.992 -3.629 3.290 1.00 89.06 166 LEU A C 1
ATOM 1306 O O . LEU A 1 166 ? 4.077 -3.834 3.826 1.00 89.06 166 LEU A O 1
ATOM 1310 N N . PHE A 1 167 ? 1.946 -4.437 3.488 1.00 90.88 167 PHE A N 1
ATOM 1311 C CA . PHE A 1 167 ? 2.036 -5.621 4.357 1.00 90.88 167 PHE A CA 1
ATOM 1312 C C . PHE A 1 167 ? 3.000 -6.668 3.803 1.00 90.88 167 PHE A C 1
ATOM 1314 O O . PHE A 1 167 ? 3.742 -7.275 4.573 1.00 90.88 167 PHE A O 1
ATOM 1321 N N . ASN A 1 168 ? 3.059 -6.824 2.478 1.00 91.12 168 ASN A N 1
ATOM 1322 C CA . ASN A 1 168 ? 4.058 -7.680 1.840 1.00 91.12 168 ASN A CA 1
ATOM 1323 C C . ASN A 1 168 ? 5.484 -7.157 2.070 1.00 91.12 168 ASN A C 1
ATOM 1325 O O . ASN A 1 168 ? 6.387 -7.945 2.341 1.00 91.12 168 ASN A O 1
ATOM 1329 N N . LEU A 1 169 ? 5.687 -5.837 1.994 1.00 90.44 169 LEU A N 1
ATOM 1330 C CA . LEU A 1 169 ? 6.981 -5.199 2.255 1.00 90.44 169 LEU A CA 1
ATOM 1331 C C . LEU A 1 169 ? 7.420 -5.334 3.714 1.00 90.44 169 LEU A C 1
ATOM 1333 O O . LEU A 1 169 ? 8.581 -5.636 3.973 1.00 90.44 169 LEU A O 1
ATOM 1337 N N . PHE A 1 170 ? 6.497 -5.143 4.654 1.00 91.75 170 PHE A N 1
ATOM 1338 C CA . PHE A 1 170 ? 6.752 -5.317 6.084 1.00 91.75 170 PHE A CA 1
ATOM 1339 C C . PHE A 1 170 ? 6.800 -6.785 6.513 1.00 91.75 170 PHE A C 1
ATOM 1341 O O . PHE A 1 170 ? 7.167 -7.062 7.649 1.00 91.75 170 PHE A O 1
ATOM 1348 N N . GLN A 1 171 ? 6.434 -7.719 5.628 1.00 89.81 171 GLN A N 1
ATOM 1349 C CA . GLN A 1 171 ? 6.270 -9.142 5.943 1.00 89.81 171 GLN A CA 1
ATOM 1350 C C . GLN A 1 171 ? 5.326 -9.376 7.136 1.00 89.81 171 GLN A C 1
ATOM 1352 O O . GLN A 1 171 ? 5.479 -10.324 7.905 1.00 89.81 171 GLN A O 1
ATOM 1357 N N . ALA A 1 172 ? 4.335 -8.496 7.282 1.00 89.56 172 ALA A N 1
ATOM 1358 C CA . ALA A 1 172 ? 3.390 -8.521 8.383 1.00 89.56 172 ALA A CA 1
ATOM 1359 C C . ALA A 1 172 ? 2.195 -9.434 8.049 1.00 89.56 172 ALA A C 1
ATOM 1361 O O . ALA A 1 172 ? 1.690 -9.407 6.921 1.00 89.56 172 ALA A O 1
ATOM 1362 N N . PRO A 1 173 ? 1.696 -10.230 9.013 1.00 89.88 173 PRO A N 1
ATOM 1363 C CA . PRO A 1 173 ? 0.533 -11.074 8.791 1.00 89.88 173 PRO A CA 1
ATOM 1364 C C . PRO A 1 173 ? -0.717 -10.211 8.582 1.00 89.88 173 PRO A C 1
ATOM 1366 O O . PRO A 1 173 ? -1.062 -9.375 9.415 1.00 89.88 173 PRO A O 1
ATOM 1369 N N . ALA A 1 174 ? -1.425 -10.447 7.480 1.00 90.94 174 ALA A N 1
ATOM 1370 C CA . ALA A 1 174 ? -2.679 -9.777 7.160 1.00 90.94 174 ALA A CA 1
ATOM 1371 C C . ALA A 1 174 ? -3.767 -10.809 6.846 1.00 90.94 174 ALA A C 1
ATOM 1373 O O . ALA A 1 174 ? -3.507 -11.846 6.235 1.00 90.94 174 ALA A O 1
ATOM 1374 N N . THR A 1 175 ? -5.001 -10.518 7.255 1.00 91.31 175 THR A N 1
ATOM 1375 C CA . THR A 1 175 ? -6.173 -11.346 6.943 1.00 91.31 175 THR A CA 1
ATOM 1376 C C . THR A 1 175 ? -7.234 -10.497 6.261 1.00 91.31 175 THR A C 1
ATOM 1378 O O . THR A 1 175 ? -7.462 -9.345 6.628 1.00 91.31 175 THR A O 1
ATOM 1381 N N . VAL A 1 176 ? -7.874 -11.064 5.237 1.00 90.06 176 VAL A N 1
ATOM 1382 C CA . VAL A 1 176 ? -8.939 -10.394 4.489 1.00 90.06 176 VAL A CA 1
ATOM 1383 C C . VAL A 1 176 ? -10.264 -11.044 4.849 1.00 90.06 176 VAL A C 1
ATOM 1385 O O . VAL A 1 176 ? -10.498 -12.213 4.547 1.00 90.06 176 VAL A O 1
ATOM 1388 N N . CYS A 1 177 ? -11.139 -10.267 5.481 1.00 88.56 177 CYS A N 1
ATOM 1389 C C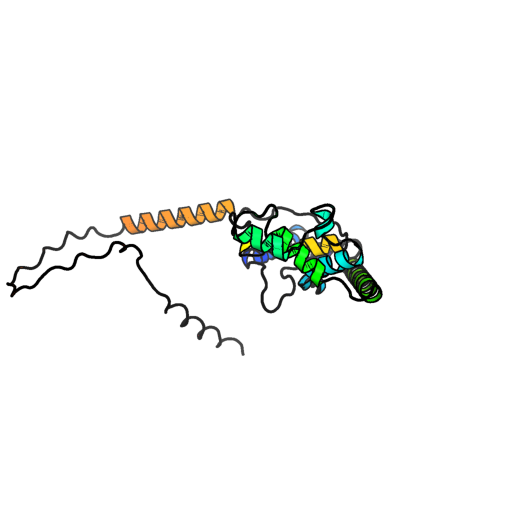A . CYS A 1 177 ? -12.459 -10.717 5.903 1.00 88.56 177 CYS A CA 1
ATOM 1390 C C . CYS A 1 177 ? -13.542 -10.013 5.073 1.00 88.56 177 CYS A C 1
ATOM 1392 O O . CYS A 1 177 ? -13.589 -8.780 5.052 1.00 88.56 177 CYS A O 1
ATOM 1394 N N . PRO A 1 178 ? -14.439 -10.754 4.399 1.00 86.31 178 PRO A N 1
ATOM 1395 C CA . PRO A 1 178 ? -15.533 -10.150 3.655 1.00 86.31 178 PRO A CA 1
ATOM 1396 C C . PRO A 1 178 ? -16.550 -9.536 4.626 1.00 86.31 178 PRO A C 1
ATOM 1398 O O . PRO A 1 178 ? -17.216 -10.239 5.381 1.00 86.31 178 PRO A O 1
ATOM 1401 N N . VAL A 1 179 ? -16.674 -8.211 4.590 1.00 81.00 179 VAL A N 1
ATOM 1402 C CA . VAL A 1 179 ? -17.528 -7.430 5.506 1.00 81.00 179 VAL A CA 1
ATOM 1403 C C . VAL A 1 179 ? -18.764 -6.830 4.835 1.00 81.00 179 VAL A C 1
ATOM 1405 O O . VAL A 1 179 ? -19.688 -6.404 5.524 1.00 81.00 179 VAL A O 1
ATOM 1408 N N . MET A 1 180 ? -18.825 -6.816 3.500 1.00 69.06 180 MET A N 1
ATOM 1409 C CA . MET A 1 180 ? -19.941 -6.227 2.757 1.00 69.06 180 MET A CA 1
ATOM 1410 C C . MET A 1 180 ? -20.515 -7.189 1.719 1.00 69.06 180 MET A C 1
ATOM 1412 O O . MET A 1 180 ? -19.798 -7.934 1.055 1.00 69.06 180 MET A O 1
ATOM 1416 N N . ARG A 1 181 ? -21.837 -7.124 1.546 1.00 62.91 181 ARG A N 1
ATOM 1417 C CA . ARG A 1 181 ? -22.607 -7.886 0.558 1.00 62.91 181 ARG A CA 1
ATOM 1418 C C . ARG A 1 181 ? -23.191 -6.927 -0.486 1.00 62.91 181 ARG A C 1
ATOM 1420 O O . ARG A 1 181 ? -24.403 -6.781 -0.589 1.00 62.91 181 ARG A O 1
ATOM 1427 N N . GLN A 1 182 ? -22.332 -6.253 -1.257 1.00 58.66 182 GLN A N 1
ATOM 1428 C CA . GLN A 1 182 ? -22.746 -5.223 -2.234 1.00 58.66 182 GLN A CA 1
ATOM 1429 C C . GLN A 1 182 ? -23.754 -5.730 -3.284 1.00 58.66 182 GLN A C 1
ATOM 1431 O O . GLN A 1 182 ? -24.579 -4.968 -3.782 1.00 58.66 182 GLN A O 1
ATOM 1436 N N . LEU A 1 183 ? -23.737 -7.028 -3.602 1.00 50.56 183 LEU A N 1
ATOM 1437 C CA . LEU A 1 183 ? -24.570 -7.603 -4.663 1.00 50.56 183 LEU A CA 1
ATOM 1438 C C . LEU A 1 183 ? -26.079 -7.632 -4.343 1.00 50.56 183 LEU A C 1
ATOM 1440 O O . LEU A 1 183 ? -26.895 -7.740 -5.259 1.00 50.56 183 LEU A O 1
ATOM 1444 N N . LEU A 1 184 ? -26.464 -7.585 -3.062 1.00 49.72 184 LEU A N 1
ATOM 1445 C CA . LEU A 1 184 ? -27.869 -7.680 -2.651 1.00 49.72 184 LEU A CA 1
ATOM 1446 C C . LEU A 1 184 ? -28.535 -6.310 -2.546 1.00 49.72 184 LEU A C 1
ATOM 1448 O O . LEU A 1 184 ? -29.647 -6.171 -3.049 1.00 49.72 184 LEU A O 1
ATOM 1452 N N . GLU A 1 185 ? -27.843 -5.305 -2.006 1.00 54.78 185 GLU A N 1
ATOM 1453 C CA . GLU A 1 185 ? -28.408 -3.956 -1.877 1.00 54.78 185 GLU A CA 1
ATOM 1454 C C . GLU A 1 185 ? -28.562 -3.256 -3.230 1.00 54.78 185 GLU A C 1
ATOM 1456 O O . GLU A 1 185 ? -29.623 -2.718 -3.527 1.00 54.78 185 GLU A O 1
ATOM 1461 N N . LEU A 1 186 ? -27.593 -3.388 -4.142 1.00 56.41 186 LEU A N 1
ATOM 1462 C CA . LEU A 1 186 ? -27.739 -2.846 -5.501 1.00 56.41 186 LEU A CA 1
ATOM 1463 C C . LEU A 1 186 ? -28.865 -3.538 -6.290 1.00 56.41 186 LEU A C 1
ATOM 1465 O O . LEU A 1 186 ? -29.532 -2.909 -7.112 1.00 56.41 186 LEU A O 1
ATOM 1469 N N . ARG A 1 187 ? -29.113 -4.834 -6.046 1.00 53.81 187 ARG A N 1
ATOM 1470 C CA . ARG A 1 187 ? -30.253 -5.555 -6.641 1.00 53.81 187 ARG A CA 1
ATOM 1471 C C . ARG A 1 187 ? -31.586 -5.157 -6.016 1.00 53.81 187 ARG A C 1
ATOM 1473 O O . ARG A 1 187 ? -32.587 -5.191 -6.731 1.00 53.81 187 ARG A O 1
ATOM 1480 N N . SER A 1 188 ? -31.632 -4.844 -4.722 1.00 56.78 188 SER A N 1
ATOM 1481 C CA . SER A 1 188 ? -32.855 -4.365 -4.073 1.00 56.78 188 SER A CA 1
ATOM 1482 C C . SER A 1 188 ? -33.159 -2.927 -4.463 1.00 56.78 188 SER A C 1
ATOM 1484 O O . SER A 1 188 ? -34.294 -2.646 -4.812 1.00 56.78 188 SER A O 1
ATOM 1486 N N . GLU A 1 189 ? -32.164 -2.042 -4.521 1.00 63.94 189 GLU A N 1
ATOM 1487 C CA . GLU A 1 189 ? -32.348 -0.647 -4.933 1.00 63.94 189 GLU A CA 1
ATOM 1488 C C . GLU A 1 189 ? -32.728 -0.521 -6.409 1.00 63.94 189 GLU A C 1
ATOM 1490 O O . GLU A 1 189 ? -33.614 0.260 -6.744 1.00 63.94 189 GLU A O 1
ATOM 1495 N N . ARG A 1 190 ? -32.134 -1.326 -7.305 1.00 63.69 190 ARG A N 1
ATOM 1496 C CA . ARG A 1 190 ? -32.570 -1.372 -8.712 1.00 63.69 190 ARG A CA 1
ATOM 1497 C C . ARG A 1 190 ? -33.988 -1.916 -8.860 1.00 63.69 190 ARG A C 1
ATOM 1499 O O . ARG A 1 190 ? -34.733 -1.400 -9.685 1.00 63.69 190 ARG A O 1
ATOM 1506 N N . ARG A 1 191 ? -34.373 -2.917 -8.057 1.00 58.94 191 ARG A N 1
ATOM 1507 C CA . ARG A 1 191 ? -35.757 -3.417 -8.030 1.00 58.94 191 ARG A CA 1
ATOM 1508 C C . ARG A 1 191 ? -36.728 -2.377 -7.489 1.00 58.94 191 ARG A C 1
ATOM 1510 O O . ARG A 1 191 ? -37.788 -2.207 -8.073 1.00 58.94 191 ARG A O 1
ATOM 1517 N N . LEU A 1 192 ? -36.353 -1.662 -6.433 1.00 67.44 192 LEU A N 1
ATOM 1518 C CA . LEU A 1 192 ? -37.155 -0.587 -5.857 1.00 67.44 192 LEU A CA 1
ATOM 1519 C C . LEU A 1 192 ? -37.310 0.570 -6.845 1.00 67.44 192 LEU A C 1
ATOM 1521 O O . LEU A 1 192 ? -38.425 1.015 -7.066 1.00 67.44 192 LEU A O 1
ATOM 1525 N N . ARG A 1 193 ? -36.235 0.991 -7.525 1.00 64.88 193 ARG A N 1
ATOM 1526 C CA . ARG A 1 193 ? -36.322 2.002 -8.590 1.00 64.88 193 ARG A CA 1
ATOM 1527 C C . ARG A 1 193 ? -37.204 1.536 -9.747 1.00 64.88 193 ARG A C 1
ATOM 1529 O O . ARG A 1 193 ? -38.080 2.289 -10.139 1.00 64.88 193 ARG A O 1
ATOM 1536 N N . GLN A 1 194 ? -37.049 0.302 -10.233 1.00 66.38 194 GLN A N 1
ATOM 1537 C CA . GLN A 1 194 ? -37.925 -0.245 -11.281 1.00 66.38 194 GLN A CA 1
ATOM 1538 C C . GLN A 1 194 ? -39.397 -0.313 -10.853 1.00 66.38 194 GLN A C 1
ATOM 1540 O O . GLN A 1 194 ? -40.276 -0.032 -11.661 1.00 66.38 194 GLN A O 1
ATOM 1545 N N . GLN A 1 195 ? -39.677 -0.662 -9.596 1.00 68.75 195 GLN A N 1
ATOM 1546 C CA . GLN A 1 195 ? -41.039 -0.675 -9.059 1.00 68.75 195 GLN A CA 1
ATOM 1547 C C . GLN A 1 195 ? -41.617 0.737 -8.930 1.00 68.75 195 GLN A C 1
ATOM 1549 O O . GLN A 1 195 ? -42.774 0.939 -9.281 1.00 68.75 195 GLN A O 1
ATOM 1554 N N . SER A 1 196 ? -40.819 1.720 -8.505 1.00 70.00 196 SER A N 1
ATOM 1555 C CA . SER A 1 196 ? -41.238 3.124 -8.449 1.00 70.00 196 SE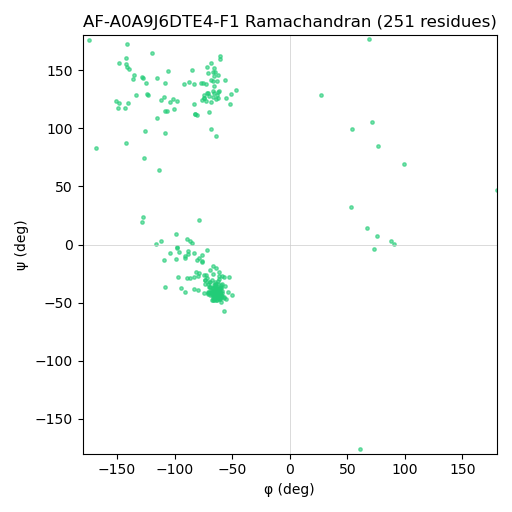R A CA 1
ATOM 1556 C C . SER A 1 196 ? -41.511 3.704 -9.837 1.00 70.00 196 SER A C 1
ATOM 1558 O O . SER A 1 196 ? -42.505 4.403 -10.012 1.00 70.00 196 SER A O 1
ATOM 1560 N N . THR A 1 197 ? -40.683 3.380 -10.837 1.00 70.44 197 THR A N 1
ATOM 1561 C CA . THR A 1 197 ? -40.899 3.815 -12.226 1.00 70.44 197 THR A CA 1
ATOM 1562 C C . THR A 1 197 ? -42.163 3.181 -12.812 1.00 70.44 197 THR A C 1
ATOM 1564 O O . THR A 1 197 ? -42.987 3.891 -13.378 1.00 70.44 197 THR A O 1
ATOM 1567 N N . MET A 1 198 ? -42.390 1.879 -12.590 1.00 65.81 198 MET A N 1
ATOM 1568 C CA . MET A 1 198 ? -43.627 1.214 -13.023 1.00 65.81 198 MET A CA 1
ATOM 1569 C C . MET A 1 198 ? -44.879 1.742 -12.298 1.00 65.81 198 MET A C 1
ATOM 1571 O O . MET A 1 198 ? -45.939 1.844 -12.910 1.00 65.81 198 MET A O 1
ATOM 1575 N N . ALA A 1 199 ? -44.769 2.122 -11.021 1.00 64.88 199 ALA A N 1
ATOM 1576 C CA . ALA A 1 199 ? -45.874 2.718 -10.268 1.00 64.88 199 ALA A CA 1
ATOM 1577 C C . ALA A 1 199 ? -46.206 4.152 -10.726 1.00 64.88 199 ALA A C 1
ATOM 1579 O O . ALA A 1 199 ? -47.373 4.536 -10.724 1.00 64.88 199 ALA A O 1
ATOM 1580 N N . GLN A 1 200 ? -45.209 4.938 -11.149 1.00 59.75 200 GLN A N 1
ATOM 1581 C CA . GLN A 1 200 ? -45.429 6.265 -11.740 1.00 59.75 200 GLN A CA 1
ATOM 1582 C C . GLN A 1 200 ? -46.061 6.189 -13.133 1.00 59.75 200 GLN A C 1
ATOM 1584 O O . GLN A 1 200 ? -46.919 7.009 -13.451 1.00 59.75 200 GLN A O 1
ATOM 1589 N N . GLU A 1 201 ? -45.693 5.193 -13.939 1.00 58.16 201 GLU A N 1
ATOM 1590 C CA . GLU A 1 201 ? -46.254 4.999 -15.282 1.00 58.16 201 GLU A CA 1
ATOM 1591 C C . GLU A 1 201 ? -47.724 4.546 -15.236 1.00 58.16 201 GLU A C 1
ATOM 1593 O O . GLU A 1 201 ? -48.537 4.969 -16.052 1.00 58.16 201 GLU A O 1
ATOM 1598 N N . GLN A 1 202 ? -48.113 3.779 -14.212 1.00 59.00 202 GLN A N 1
ATOM 1599 C CA . GLN A 1 202 ? -49.514 3.410 -13.965 1.00 59.00 202 GLN A CA 1
ATOM 1600 C C . GLN A 1 202 ? -50.362 4.540 -13.354 1.00 59.00 202 GLN A C 1
ATOM 1602 O O . GLN A 1 202 ? -51.589 4.442 -13.348 1.00 59.00 202 GLN A O 1
ATOM 1607 N N . ALA A 1 203 ? -49.734 5.604 -12.843 1.00 56.06 203 ALA A N 1
ATOM 1608 C CA . ALA A 1 203 ? -50.413 6.744 -12.226 1.00 56.06 203 ALA A CA 1
ATOM 1609 C C . ALA A 1 203 ? -50.600 7.944 -13.176 1.00 56.06 203 ALA A C 1
ATOM 1611 O O . ALA A 1 203 ? -51.219 8.935 -12.782 1.00 56.06 203 ALA A O 1
ATOM 1612 N N . GLN A 1 204 ? -50.096 7.886 -14.416 1.00 48.31 204 GLN A N 1
ATOM 1613 C CA . GLN A 1 204 ? -50.375 8.924 -15.410 1.00 48.31 204 GLN A CA 1
ATOM 1614 C C . GLN A 1 204 ? -51.828 8.808 -15.912 1.00 48.31 204 GLN A C 1
ATOM 1616 O O . GLN A 1 204 ? -52.227 7.749 -16.403 1.00 48.31 204 GLN A O 1
ATOM 1621 N N . PRO A 1 205 ? -52.650 9.872 -15.810 1.00 50.12 205 PRO A N 1
ATOM 1622 C CA . PRO A 1 205 ? -54.002 9.850 -16.345 1.00 50.12 205 PRO A CA 1
ATOM 1623 C C . PRO A 1 205 ? -53.948 9.747 -17.872 1.00 50.12 205 PRO A C 1
ATOM 1625 O O . PRO A 1 205 ? -53.233 10.490 -18.542 1.00 50.12 205 PRO A O 1
ATOM 1628 N N . ASN A 1 206 ? -54.718 8.801 -18.405 1.00 51.41 206 ASN A N 1
ATOM 1629 C CA . ASN A 1 206 ? -54.830 8.496 -19.825 1.00 51.41 206 ASN A CA 1
ATOM 1630 C C . ASN A 1 206 ? -55.425 9.710 -20.567 1.00 51.41 206 ASN A C 1
ATOM 1632 O O . ASN A 1 206 ? -56.644 9.883 -20.603 1.00 51.41 206 ASN A O 1
ATOM 1636 N N . TYR A 1 207 ? -54.580 10.593 -21.104 1.00 46.22 207 TYR A N 1
ATOM 1637 C CA . TYR A 1 207 ? -55.044 11.697 -21.942 1.00 46.22 207 TYR A CA 1
ATOM 1638 C C . TYR A 1 207 ? -55.446 11.152 -23.322 1.00 46.22 207 TYR A C 1
ATOM 1640 O O . TYR A 1 207 ? -54.658 10.437 -23.945 1.00 46.22 207 TYR A O 1
ATOM 1648 N N . PRO A 1 208 ? -56.654 11.467 -23.826 1.00 50.91 208 PRO A N 1
ATOM 1649 C CA . PRO A 1 208 ? -57.054 11.060 -25.166 1.00 50.91 208 PRO A CA 1
ATOM 1650 C C . PRO A 1 208 ? -56.175 11.752 -26.224 1.00 50.91 208 PRO A C 1
ATOM 1652 O O . PRO A 1 208 ? -55.729 12.883 -26.006 1.00 50.91 208 PRO A O 1
ATOM 1655 N N . PRO A 1 209 ? -55.922 11.103 -27.375 1.00 46.41 209 PRO A N 1
ATOM 1656 C CA . PRO A 1 209 ? -55.023 11.634 -28.392 1.00 46.41 209 PRO A CA 1
ATOM 1657 C C . PRO A 1 209 ? -55.550 12.963 -28.948 1.00 46.41 209 PRO A C 1
ATOM 1659 O O . PRO A 1 209 ? -56.720 13.079 -29.320 1.00 46.41 209 PRO A O 1
ATOM 1662 N N . ALA A 1 210 ? -54.672 13.967 -28.999 1.00 47.78 210 ALA A N 1
ATOM 1663 C CA . ALA A 1 210 ? -54.977 15.286 -29.536 1.00 47.78 210 ALA A CA 1
ATOM 1664 C C . ALA A 1 210 ? -55.374 15.199 -31.021 1.00 47.78 210 ALA A C 1
ATOM 1666 O O . ALA A 1 210 ? -54.701 14.549 -31.823 1.00 47.78 210 ALA A O 1
ATOM 1667 N N . GLN A 1 211 ? -56.474 15.865 -31.385 1.00 50.38 211 GLN A N 1
ATOM 1668 C CA . GLN A 1 211 ? -56.911 15.996 -32.775 1.00 50.38 211 GLN A CA 1
ATOM 1669 C C . GLN A 1 211 ? -55.916 16.855 -33.578 1.00 50.38 211 GLN A C 1
ATOM 1671 O O . GLN A 1 211 ? -55.434 17.865 -33.059 1.00 50.38 211 GLN A O 1
ATOM 1676 N N . PRO A 1 212 ? -55.616 16.504 -34.842 1.00 45.00 212 PRO A N 1
ATOM 1677 C CA . PRO A 1 212 ? -54.695 17.279 -35.663 1.00 45.00 212 PRO A CA 1
ATOM 1678 C C . PRO A 1 212 ? -55.339 18.607 -36.109 1.00 45.00 212 PRO A C 1
ATOM 1680 O O . PRO A 1 212 ? -56.511 18.614 -36.499 1.00 45.00 212 PRO A O 1
ATOM 1683 N N . PRO A 1 213 ? -54.605 19.735 -36.086 1.00 42.72 213 PRO A N 1
ATOM 1684 C CA . PRO A 1 213 ? -55.119 21.011 -36.567 1.00 42.72 213 PRO A CA 1
ATOM 1685 C C . PRO A 1 213 ? -55.254 21.042 -38.096 1.00 42.72 213 PRO A C 1
ATOM 1687 O O . PRO A 1 213 ? -54.496 20.413 -38.836 1.00 42.72 213 PRO A O 1
ATOM 1690 N N . ALA A 1 214 ? -56.263 21.791 -38.542 1.00 39.38 214 ALA A N 1
ATOM 1691 C CA . ALA A 1 214 ? -56.711 21.911 -39.922 1.00 39.38 214 ALA A CA 1
ATOM 1692 C C . ALA A 1 214 ? -55.655 22.503 -40.872 1.00 39.38 214 ALA A C 1
ATOM 1694 O O . ALA A 1 214 ? -54.878 23.390 -40.517 1.00 39.38 214 ALA A O 1
ATOM 1695 N N . ALA A 1 215 ? -55.688 22.006 -42.108 1.00 43.34 215 ALA A N 1
ATOM 1696 C CA . ALA A 1 215 ? -54.831 22.391 -43.217 1.00 43.34 215 ALA A CA 1
ATOM 1697 C C . ALA A 1 215 ? -55.019 23.857 -43.640 1.00 43.34 215 ALA A C 1
ATOM 1699 O O . ALA A 1 215 ? -56.145 24.334 -43.755 1.00 43.34 215 ALA A O 1
ATOM 1700 N N . ASN A 1 216 ? -53.913 24.521 -43.979 1.00 36.59 216 ASN A N 1
ATOM 1701 C CA . ASN A 1 216 ? -53.901 25.670 -44.882 1.00 36.59 216 ASN A CA 1
ATOM 1702 C C . ASN A 1 216 ? -52.686 25.588 -45.829 1.00 36.59 216 ASN A C 1
ATOM 1704 O O . ASN A 1 216 ? -51.692 24.941 -45.494 1.00 36.59 216 ASN A O 1
ATOM 1708 N N . PRO A 1 217 ? -52.803 26.152 -47.045 1.00 39.41 217 PRO A N 1
ATOM 1709 C CA . PRO A 1 217 ? -52.137 25.636 -48.236 1.00 39.41 217 PRO A CA 1
ATOM 1710 C C . PRO A 1 217 ? -50.697 26.132 -48.416 1.00 39.41 217 PRO A C 1
ATOM 1712 O O . PRO A 1 217 ? -50.332 27.240 -48.032 1.00 39.41 217 PRO A O 1
ATOM 1715 N N . SER A 1 218 ? -49.899 25.277 -49.055 1.00 40.44 218 SER A N 1
ATOM 1716 C CA . SER A 1 218 ? -48.501 25.484 -49.444 1.00 40.44 218 SER A CA 1
ATOM 1717 C C . SER A 1 218 ? -48.295 26.669 -50.398 1.00 40.44 218 SER A C 1
ATOM 1719 O O . SER A 1 218 ? -49.198 27.018 -51.162 1.00 40.44 218 SER A O 1
ATOM 1721 N N . PRO A 1 219 ? -47.042 27.148 -50.508 1.00 39.50 219 PRO A N 1
ATOM 1722 C CA . PRO A 1 219 ? -46.482 27.247 -51.853 1.00 39.50 219 PRO A CA 1
ATOM 1723 C C . PRO A 1 219 ? -45.043 26.702 -51.999 1.00 39.50 219 PRO A C 1
ATOM 1725 O O . PRO A 1 219 ? -44.124 27.112 -51.304 1.00 39.50 219 PRO A O 1
ATOM 1728 N N . VAL A 1 220 ? -44.909 25.826 -53.005 1.00 35.00 220 VAL A N 1
ATOM 1729 C CA . VAL A 1 220 ? -43.882 25.795 -54.074 1.00 35.00 220 VAL A CA 1
ATOM 1730 C C . VAL A 1 220 ? -42.420 25.397 -53.750 1.00 35.00 220 VAL A C 1
ATOM 1732 O O . VAL A 1 220 ? -41.621 26.190 -53.274 1.00 35.00 220 VAL A O 1
ATOM 1735 N N . ASN A 1 221 ? -42.102 24.156 -54.168 1.00 34.41 221 ASN A N 1
ATOM 1736 C CA . ASN A 1 221 ? -40.904 23.605 -54.849 1.00 34.41 221 ASN A CA 1
ATOM 1737 C C . ASN A 1 221 ? -39.518 24.265 -54.687 1.00 34.41 221 ASN A C 1
ATOM 1739 O O . ASN A 1 221 ? -39.327 25.386 -55.149 1.00 34.41 221 ASN A O 1
ATOM 1743 N N . ASN A 1 222 ? -38.482 23.478 -54.329 1.00 34.28 222 ASN A N 1
ATOM 1744 C CA . ASN A 1 222 ? -37.655 22.685 -55.278 1.00 34.28 222 ASN A CA 1
ATOM 1745 C C . ASN A 1 222 ? -36.619 21.776 -54.529 1.00 34.28 222 ASN A C 1
ATOM 1747 O O . ASN A 1 222 ? -36.628 21.786 -53.301 1.00 34.28 222 ASN A O 1
ATOM 1751 N N . PRO A 1 223 ? -35.803 20.905 -55.175 1.00 41.41 223 PRO A N 1
ATOM 1752 C CA . PRO A 1 223 ? -35.892 19.463 -54.942 1.00 41.41 223 PRO A CA 1
ATOM 1753 C C . PRO A 1 223 ? -34.606 18.800 -54.387 1.00 41.41 223 PRO A C 1
ATOM 1755 O O . PRO A 1 223 ? -33.509 19.342 -54.455 1.00 41.41 223 PRO A O 1
ATOM 1758 N N . THR A 1 224 ? -34.782 17.573 -53.888 1.00 39.47 224 THR A N 1
ATOM 1759 C CA . THR A 1 224 ? -33.793 16.480 -53.790 1.00 39.47 224 THR A CA 1
ATOM 1760 C C . THR A 1 224 ? -32.459 16.760 -53.080 1.00 39.47 224 THR A C 1
ATOM 1762 O O . THR A 1 224 ? -31.479 17.167 -53.697 1.00 39.47 224 THR A O 1
ATOM 1765 N N . ARG A 1 225 ? -32.355 16.344 -51.811 1.00 32.72 225 ARG A N 1
ATOM 1766 C CA . ARG A 1 225 ? -31.121 15.757 -51.258 1.00 32.72 225 ARG A CA 1
ATOM 1767 C C . ARG A 1 225 ? -31.493 14.646 -50.281 1.00 32.72 225 ARG A C 1
ATOM 1769 O O . ARG A 1 225 ? -32.176 14.887 -49.292 1.00 32.72 225 ARG A O 1
ATOM 1776 N N . GLU A 1 226 ? -31.076 13.431 -50.613 1.00 38.81 226 GLU A N 1
ATOM 1777 C CA . GLU A 1 226 ? -31.150 12.253 -49.749 1.00 38.81 226 GLU A CA 1
ATOM 1778 C C . GLU A 1 226 ? -30.420 12.521 -48.418 1.00 38.81 226 GLU A C 1
ATOM 1780 O O . GLU A 1 226 ? -29.374 13.182 -48.429 1.00 38.81 226 GLU A O 1
ATOM 1785 N N . PRO A 1 227 ? -30.924 12.037 -47.268 1.00 44.78 227 PRO A N 1
ATOM 1786 C CA . PRO A 1 227 ? -30.204 12.168 -46.011 1.00 44.78 227 PRO A CA 1
ATOM 1787 C C . PRO A 1 227 ? -29.029 11.174 -45.953 1.00 44.78 227 PRO A C 1
ATOM 1789 O O . PRO A 1 227 ? -29.191 10.011 -46.335 1.00 44.78 227 PRO A O 1
ATOM 1792 N N . PRO A 1 228 ? -27.851 11.583 -45.447 1.00 39.25 228 PRO A N 1
ATOM 1793 C CA . PRO A 1 228 ? -26.774 10.650 -45.173 1.00 39.25 228 PRO A CA 1
ATOM 1794 C C . PRO A 1 228 ? -27.168 9.690 -44.045 1.00 39.25 228 PRO A C 1
ATOM 1796 O O . PRO A 1 228 ? -27.724 10.069 -43.014 1.00 39.25 228 PRO A O 1
ATOM 1799 N N . ILE A 1 229 ? -26.843 8.426 -44.289 1.00 44.62 229 ILE A N 1
ATOM 1800 C CA . ILE A 1 229 ? -26.799 7.310 -43.346 1.00 44.62 229 ILE A CA 1
ATOM 1801 C C . ILE A 1 229 ? -26.048 7.780 -42.085 1.00 44.62 229 ILE A C 1
ATOM 1803 O O . ILE A 1 229 ? -24.982 8.367 -42.227 1.00 44.62 229 ILE A O 1
ATOM 1807 N N . PHE A 1 230 ? -26.593 7.501 -40.895 1.00 42.94 230 PHE A N 1
ATOM 1808 C CA . PHE A 1 230 ? -26.179 7.951 -39.546 1.00 42.94 230 PHE A CA 1
ATOM 1809 C C . PHE A 1 230 ? -26.963 9.138 -38.952 1.00 42.94 230 PHE A C 1
ATOM 1811 O O . PHE A 1 230 ? -26.421 10.204 -38.677 1.00 42.94 230 PHE A O 1
ATOM 1818 N N . SER A 1 231 ? -28.229 8.889 -38.609 1.00 35.84 231 SER A N 1
ATOM 1819 C CA . SER A 1 231 ? -28.915 9.560 -37.498 1.00 35.84 231 SER A CA 1
ATOM 1820 C C . SER A 1 231 ? -29.261 8.516 -36.431 1.00 35.84 231 SER A C 1
ATOM 1822 O O . SER A 1 231 ? -30.084 7.628 -36.641 1.00 35.84 231 SER A O 1
ATOM 1824 N N . GLY A 1 232 ? -28.569 8.568 -35.293 1.00 35.72 232 GLY A N 1
ATOM 1825 C CA . GLY A 1 232 ? -28.747 7.576 -34.236 1.00 35.72 232 GLY A CA 1
ATOM 1826 C C . GLY A 1 232 ? -27.872 7.795 -33.010 1.00 35.72 232 GLY A C 1
ATOM 1827 O O . GLY A 1 232 ? -27.264 6.837 -32.555 1.00 35.72 232 GLY A O 1
ATOM 1828 N N . LEU A 1 233 ? -27.801 9.025 -32.493 1.00 38.44 233 LEU A N 1
ATOM 1829 C CA . LEU A 1 233 ? -27.421 9.319 -31.105 1.00 38.44 233 LEU A CA 1
ATOM 1830 C C . LEU A 1 233 ? -28.160 10.602 -30.669 1.00 38.44 233 LEU A C 1
ATOM 1832 O O . LEU A 1 233 ? -27.941 11.640 -31.295 1.00 38.44 233 LEU A O 1
ATOM 1836 N N . PRO A 1 234 ? -29.042 10.562 -29.652 1.00 37.84 234 PRO A N 1
ATOM 1837 C CA . PRO A 1 234 ? -29.552 11.770 -29.021 1.00 37.84 234 PRO A CA 1
ATOM 1838 C C . PRO A 1 234 ? -28.473 12.331 -28.094 1.00 37.84 234 PRO A C 1
ATOM 1840 O O . PRO A 1 234 ? -27.947 11.622 -27.234 1.00 37.84 234 PRO A O 1
ATOM 1843 N N . GLY A 1 235 ? -28.118 13.592 -28.324 1.00 37.66 235 GLY A N 1
ATOM 1844 C CA . GLY A 1 235 ? -27.356 14.391 -27.381 1.00 37.66 235 GLY A CA 1
ATOM 1845 C C . GLY A 1 235 ? -28.291 14.996 -26.346 1.00 37.66 235 GLY A C 1
ATOM 1846 O O . GLY A 1 235 ? -29.355 15.476 -26.717 1.00 37.66 235 GLY A O 1
ATOM 1847 N N . GLU A 1 236 ? -27.851 14.982 -25.093 1.00 38.03 236 GLU A N 1
ATOM 1848 C CA . GLU A 1 236 ? -28.296 15.878 -24.029 1.00 38.03 236 GLU A CA 1
ATOM 1849 C C . GLU A 1 236 ? -27.098 16.108 -23.080 1.00 38.03 236 GLU A C 1
ATOM 1851 O O . GLU A 1 236 ? -26.472 15.170 -22.582 1.00 38.03 236 GLU A O 1
ATOM 1856 N N . ASP A 1 237 ? -26.761 17.394 -22.957 1.00 39.94 237 ASP A N 1
ATOM 1857 C CA . ASP A 1 237 ? -26.340 18.111 -21.750 1.00 39.94 237 ASP A CA 1
ATOM 1858 C C . ASP A 1 237 ? -24.913 17.929 -21.204 1.00 39.94 237 ASP A C 1
ATOM 1860 O O . ASP A 1 237 ? -24.636 17.200 -20.254 1.00 39.94 237 ASP A O 1
ATOM 1864 N N . VAL A 1 238 ? -23.992 18.724 -21.766 1.00 43.44 238 VAL A N 1
ATOM 1865 C CA . VAL A 1 238 ? -22.639 18.984 -21.228 1.00 43.44 238 VAL A CA 1
ATOM 1866 C C . VAL A 1 238 ? -22.572 20.306 -20.435 1.00 43.44 238 VAL A C 1
ATOM 1868 O O . VAL A 1 238 ? -21.544 20.606 -19.834 1.00 43.44 238 VAL A O 1
ATOM 1871 N N . GLU A 1 239 ? -23.654 21.086 -20.348 1.00 39.66 239 GLU A N 1
ATOM 1872 C CA . GLU A 1 239 ? -23.612 22.421 -19.716 1.00 39.66 239 GLU A CA 1
ATOM 1873 C C . GLU A 1 239 ? -24.117 22.480 -18.259 1.00 39.66 239 GLU A C 1
ATOM 1875 O O . GLU A 1 239 ? -23.769 23.413 -17.544 1.00 39.66 239 GLU A O 1
ATOM 1880 N N . ASP A 1 240 ? -24.782 21.443 -17.738 1.00 38.81 240 ASP A N 1
ATOM 1881 C CA . ASP A 1 240 ? -25.325 21.449 -16.361 1.00 38.81 240 ASP A CA 1
ATOM 1882 C C . ASP A 1 240 ? -24.311 21.071 -15.259 1.00 38.81 240 ASP A C 1
ATOM 1884 O O . ASP A 1 240 ? -24.593 21.170 -14.061 1.00 38.81 240 ASP A O 1
ATOM 1888 N N . SER A 1 241 ? -23.098 20.638 -15.623 1.00 38.69 241 SER A N 1
ATOM 1889 C CA . SER A 1 241 ? -22.120 20.149 -14.638 1.00 38.69 241 SER A CA 1
ATOM 1890 C C . SER A 1 241 ? -21.210 21.235 -14.046 1.00 38.69 241 SER A C 1
ATOM 1892 O O . SER A 1 241 ? -20.464 20.933 -13.110 1.00 38.69 241 SER A O 1
ATOM 1894 N N . LEU A 1 242 ? -21.248 22.472 -14.556 1.00 40.44 242 LEU A N 1
ATOM 1895 C CA . LEU A 1 242 ? -20.374 23.560 -14.093 1.00 40.44 242 LEU A CA 1
ATOM 1896 C C . LEU A 1 242 ? -21.043 24.486 -13.063 1.00 40.44 242 LEU A C 1
ATOM 1898 O O . LEU A 1 242 ? -20.360 24.963 -12.159 1.00 40.44 242 LEU A O 1
ATOM 1902 N N . ASP A 1 243 ? -22.370 24.627 -13.082 1.00 40.16 243 ASP A N 1
ATOM 1903 C CA . ASP A 1 243 ? -23.081 25.525 -12.155 1.00 40.16 243 ASP A CA 1
ATOM 1904 C C . ASP A 1 243 ? -23.222 24.973 -10.724 1.00 40.16 243 ASP A C 1
ATOM 1906 O O . ASP A 1 243 ? -23.488 25.719 -9.777 1.00 40.16 243 ASP A O 1
ATOM 1910 N N . ASN A 1 244 ? -22.991 23.672 -10.516 1.00 38.12 244 ASN A N 1
ATOM 1911 C CA . ASN A 1 244 ? -23.072 23.069 -9.181 1.00 38.12 244 ASN A CA 1
ATOM 1912 C C . ASN A 1 244 ? -21.748 23.132 -8.390 1.00 38.12 244 ASN A C 1
ATOM 1914 O O . ASN A 1 244 ? -21.717 22.768 -7.214 1.00 38.12 244 ASN A O 1
ATOM 1918 N N . TYR A 1 245 ? -20.654 23.601 -9.004 1.00 42.88 245 TYR A N 1
ATOM 1919 C CA . TYR A 1 245 ? -19.343 23.689 -8.345 1.00 42.88 245 TYR A CA 1
ATOM 1920 C C . TYR A 1 245 ? -19.114 25.016 -7.605 1.00 42.88 245 TYR A C 1
ATOM 1922 O O . TYR A 1 245 ? -18.463 25.018 -6.559 1.00 42.88 245 TYR A O 1
ATOM 1930 N N . ASP A 1 246 ? -19.732 26.116 -8.046 1.00 41.38 246 ASP A N 1
ATOM 1931 C CA . ASP A 1 246 ? -19.554 27.433 -7.410 1.00 41.38 246 ASP A CA 1
ATOM 1932 C C . ASP A 1 246 ? -20.363 27.621 -6.114 1.00 41.38 246 ASP A C 1
ATOM 1934 O O . ASP A 1 246 ? -20.107 28.542 -5.336 1.00 41.38 246 ASP A O 1
ATOM 1938 N N . ARG A 1 247 ? -21.304 26.719 -5.800 1.00 41.69 247 ARG A N 1
ATOM 1939 C CA . ARG A 1 247 ? -22.129 26.813 -4.577 1.00 41.69 247 ARG A CA 1
ATOM 1940 C C . ARG A 1 247 ? -21.575 26.097 -3.346 1.00 41.69 247 ARG A C 1
ATOM 1942 O O . ARG A 1 247 ? -22.086 26.322 -2.251 1.00 41.69 247 ARG A O 1
ATOM 1949 N N . VAL A 1 248 ? -20.523 25.288 -3.474 1.00 43.78 248 VAL A N 1
ATOM 1950 C CA . VAL A 1 248 ? -19.966 24.522 -2.337 1.00 43.78 248 VAL A CA 1
ATOM 1951 C C . VAL A 1 248 ? -18.776 25.239 -1.668 1.00 43.78 248 VAL A C 1
ATOM 1953 O O . VAL A 1 248 ? -18.336 24.844 -0.592 1.00 43.78 248 VAL A O 1
ATOM 1956 N N . GLY A 1 249 ? -18.297 26.355 -2.233 1.00 41.62 249 GLY A N 1
ATOM 1957 C CA . GLY A 1 249 ? -17.163 27.133 -1.710 1.00 41.62 249 GLY A CA 1
ATOM 1958 C C . GLY A 1 249 ? -17.472 28.168 -0.616 1.00 41.62 249 GLY A C 1
ATOM 1959 O O . GLY A 1 249 ? -16.553 28.855 -0.183 1.00 41.62 249 GLY A O 1
ATOM 1960 N N . VAL A 1 250 ? -18.727 28.318 -0.164 1.00 43.16 250 VAL A N 1
ATOM 1961 C CA . VAL A 1 250 ? -19.143 29.459 0.695 1.00 43.16 250 VAL A CA 1
ATOM 1962 C C . VAL A 1 250 ? -19.506 29.073 2.142 1.00 43.16 250 VAL A C 1
ATOM 1964 O O . VAL A 1 250 ? -19.811 29.940 2.953 1.00 43.16 250 VAL A O 1
ATOM 1967 N N . TYR A 1 251 ? -19.379 27.806 2.545 1.00 38.19 251 TYR A N 1
ATOM 1968 C CA . TYR A 1 251 ? -19.574 27.407 3.949 1.00 38.19 251 TYR A CA 1
ATOM 1969 C C . TYR A 1 251 ? -18.383 26.616 4.487 1.00 38.19 251 TYR A C 1
ATOM 1971 O O . TYR A 1 251 ? -18.448 25.401 4.637 1.00 38.19 251 TYR A O 1
ATOM 1979 N N . ASN A 1 252 ? -17.287 27.328 4.748 1.00 39.06 252 ASN A N 1
ATOM 1980 C CA . ASN A 1 252 ? -16.329 27.017 5.813 1.00 39.06 252 ASN A CA 1
ATOM 1981 C C . ASN A 1 252 ? -15.378 28.211 5.995 1.00 39.06 252 ASN A C 1
ATOM 1983 O O . ASN A 1 252 ? -14.277 28.236 5.449 1.00 39.06 252 ASN A O 1
ATOM 1987 N N . ASN A 1 253 ? -15.850 29.196 6.758 1.00 37.97 253 ASN A N 1
ATOM 1988 C CA . ASN A 1 253 ? -15.041 30.108 7.565 1.00 37.97 253 ASN A CA 1
ATOM 1989 C C . ASN A 1 253 ? -15.652 30.126 8.966 1.00 37.97 253 ASN A C 1
ATOM 1991 O O . ASN A 1 253 ? -16.899 30.228 9.035 1.00 37.97 253 ASN A O 1
#

Foldseek 3Di:
DAAAEEELFLPDPPDTLADPVLSVLLVVVQVCCCVPVVHDYHYDHQPCLVCLVVLLLLLCLLVDVDQLQCVVPPVGDDLVVLVVCVVVVNHPDDPVSSVSSVSSVVSHDPDSVVNVVSLVVLVVSLVVVCVVQDPRRDYGYRQWRDDDDDPPVCVVDVTDNSPVSSCVSSVHDDDDDDRDDVVVVVVVVVVVVVVVVVVVVVPDPDDDDDDDDDDDDDDDDDDDDDDDDDDDDDDDDPPPPPVVVVVVPPPDD